Protein AF-0000000079857765 (afdb_homodimer)

InterPro domains:
  IPR003742 RNA methyltransferase RlmH [MF_00658] (1-149)
  IPR003742 RNA methyltransferase RlmH [PF02590] (1-148)
  IPR003742 RNA methyltransferase RlmH [PIRSF004505] (1-149)
  IPR003742 RNA methyltransferase RlmH [PTHR33603] (9-149)
  IPR003742 RNA methyltransferase RlmH [cd18081] (10-149)
  IPR029026 tRNA (guanine-N1-)-methyltransferase, N-terminal [G3DSA:3.40.1280.10] (1-149)
  IPR029028 Alpha/beta knot methyltransferases [SSF75217] (1-148)

Structure (mmCIF, N/CA/C/O backbone):
data_AF-0000000079857765-model_v1
#
loop_
_entity.id
_entity.type
_entity.pdbx_description
1 polymer 'Ribosomal RNA large subunit methyltransferase H'
#
loop_
_atom_site.group_PDB
_atom_site.id
_atom_site.type_symbol
_atom_site.label_atom_id
_atom_site.label_alt_id
_atom_site.label_comp_id
_atom_site.label_asym_id
_atom_site.label_entity_id
_atom_site.label_seq_id
_atom_site.pdbx_PDB_ins_code
_atom_site.Cartn_x
_atom_site.Cartn_y
_atom_site.Cartn_z
_atom_site.occupancy
_atom_site.B_iso_or_equiv
_atom_site.auth_seq_id
_atom_site.auth_comp_id
_atom_site.auth_asym_id
_atom_site.auth_atom_id
_atom_site.pdbx_PDB_model_num
ATOM 1 N N . MET A 1 1 ? 16.266 -15.203 -13.055 1 94.81 1 MET A N 1
ATOM 2 C CA . MET A 1 1 ? 15.156 -15.406 -12.125 1 94.81 1 MET A CA 1
ATOM 3 C C . MET A 1 1 ? 13.82 -15.148 -12.812 1 94.81 1 MET A C 1
ATOM 5 O O . MET A 1 1 ? 13.695 -14.227 -13.617 1 94.81 1 MET A O 1
ATOM 9 N N . GLU A 1 2 ? 12.844 -16.047 -12.555 1 97.75 2 GLU A N 1
ATOM 10 C CA . GLU A 1 2 ? 11.484 -15.891 -13.062 1 97.75 2 GLU A CA 1
ATOM 11 C C . GLU A 1 2 ? 10.5 -15.594 -11.938 1 97.75 2 GLU A C 1
ATOM 13 O O . GLU A 1 2 ? 10.484 -16.297 -10.922 1 97.75 2 GLU A O 1
ATOM 18 N N . ILE A 1 3 ? 9.688 -14.531 -12.156 1 98.12 3 ILE A N 1
ATOM 19 C CA . ILE A 1 3 ? 8.711 -14.156 -11.133 1 98.12 3 ILE A CA 1
ATOM 20 C C . ILE A 1 3 ? 7.316 -14.078 -11.758 1 98.12 3 ILE A C 1
ATOM 22 O O . ILE A 1 3 ? 7.109 -13.383 -12.758 1 98.12 3 ILE A O 1
ATOM 26 N N . LEU A 1 4 ? 6.422 -14.789 -11.18 1 97.94 4 LEU A N 1
ATOM 27 C CA . LEU A 1 4 ? 5.027 -14.773 -11.609 1 97.94 4 LEU A CA 1
ATOM 28 C C . LEU A 1 4 ? 4.137 -14.148 -10.539 1 97.94 4 LEU A C 1
ATOM 30 O O . LEU A 1 4 ? 4.23 -14.5 -9.367 1 97.94 4 LEU A O 1
ATOM 34 N N . VAL A 1 5 ? 3.334 -13.18 -10.961 1 98.06 5 VAL A N 1
ATOM 35 C CA . VAL A 1 5 ? 2.312 -12.625 -10.078 1 98.06 5 VAL A CA 1
ATOM 36 C C . VAL A 1 5 ? 0.926 -13.016 -10.586 1 98.06 5 VAL A C 1
ATOM 38 O O . VAL A 1 5 ? 0.515 -12.586 -11.664 1 98.06 5 VAL A O 1
ATOM 41 N N . ASN A 1 6 ? 0.258 -13.812 -9.758 1 97.19 6 ASN A N 1
ATOM 42 C CA . ASN A 1 6 ? -1.036 -14.359 -10.148 1 97.19 6 ASN A CA 1
ATOM 43 C C . ASN A 1 6 ? -2.17 -13.781 -9.305 1 97.19 6 ASN A C 1
ATOM 45 O O . ASN A 1 6 ? -2.125 -13.836 -8.078 1 97.19 6 ASN A O 1
ATOM 49 N N . CYS A 1 7 ? -3.129 -13.211 -9.977 1 95.62 7 CYS A N 1
ATOM 50 C CA . CYS A 1 7 ? -4.238 -12.609 -9.242 1 95.62 7 CYS A CA 1
ATOM 51 C C . CYS A 1 7 ? -5.57 -12.953 -9.898 1 95.62 7 CYS A C 1
ATOM 53 O O . CYS A 1 7 ? -5.613 -13.336 -11.062 1 95.62 7 CYS A O 1
ATOM 55 N N . ILE A 1 8 ? -6.574 -12.961 -9.078 1 93.12 8 ILE A N 1
ATOM 56 C CA . ILE A 1 8 ? -7.953 -13.086 -9.523 1 93.12 8 ILE A CA 1
ATOM 57 C C . ILE A 1 8 ? -8.711 -11.797 -9.219 1 93.12 8 ILE A C 1
ATOM 59 O O . ILE A 1 8 ? -9.086 -11.547 -8.078 1 93.12 8 ILE A O 1
ATOM 63 N N . SER A 1 9 ? -8.828 -10.922 -10.203 1 88.31 9 SER A N 1
ATOM 64 C CA . SER A 1 9 ? -9.5 -9.641 -10.016 1 88.31 9 SER A CA 1
ATOM 65 C C . SER A 1 9 ? -10.242 -9.227 -11.281 1 88.31 9 SER A C 1
ATOM 67 O O . SER A 1 9 ? -9.758 -9.445 -12.398 1 88.31 9 SER A O 1
ATOM 69 N N . LYS A 1 10 ? -11.383 -8.68 -11.07 1 83.25 10 LYS A N 1
ATOM 70 C CA . LYS A 1 10 ? -12.164 -8.141 -12.18 1 83.25 10 LYS A CA 1
ATOM 71 C C . LYS A 1 10 ? -11.586 -6.812 -12.664 1 83.25 10 LYS A C 1
ATOM 73 O O . LYS A 1 10 ? -11.688 -6.48 -13.844 1 83.25 10 LYS A O 1
ATOM 78 N N . SER A 1 11 ? -10.922 -6.125 -11.789 1 80.62 11 SER A N 1
ATOM 79 C CA . SER A 1 11 ? -10.445 -4.781 -12.094 1 80.62 11 SER A CA 1
ATOM 80 C C . SER A 1 11 ? -8.969 -4.789 -12.477 1 80.62 11 SER A C 1
ATOM 82 O O . SER A 1 11 ? -8.227 -5.688 -12.07 1 80.62 11 SER A O 1
ATOM 84 N N . ASN A 1 12 ? -8.633 -3.918 -13.367 1 85.44 12 ASN A N 1
ATOM 85 C CA . ASN A 1 12 ? -7.246 -3.715 -13.766 1 85.44 12 ASN A CA 1
ATOM 86 C C . ASN A 1 12 ? -6.707 -2.383 -13.25 1 85.44 12 ASN A C 1
ATOM 88 O O . ASN A 1 12 ? -6.023 -1.663 -13.977 1 85.44 12 ASN A O 1
ATOM 92 N N . ASP A 1 13 ? -6.996 -2.17 -12.055 1 89.44 13 ASP A N 1
ATOM 93 C CA . ASP A 1 13 ? -6.555 -0.916 -11.453 1 89.44 13 ASP A CA 1
ATOM 94 C C . ASP A 1 13 ? -5.031 -0.806 -11.469 1 89.44 13 ASP A C 1
ATOM 96 O O . ASP A 1 13 ? -4.332 -1.793 -11.234 1 89.44 13 ASP A O 1
ATOM 100 N N . PHE A 1 14 ? -4.465 0.363 -11.789 1 95.12 14 PHE A N 1
ATOM 101 C CA . PHE A 1 14 ? -3.062 0.75 -11.711 1 95.12 14 PHE A CA 1
ATOM 102 C C . PHE A 1 14 ? -2.238 -0.007 -12.75 1 95.12 14 PHE A C 1
ATOM 104 O O . PHE A 1 14 ? -1.05 -0.261 -12.539 1 95.12 14 PHE A O 1
ATOM 111 N N . GLU A 1 15 ? -2.906 -0.449 -13.844 1 94.81 15 GLU A N 1
ATOM 112 C CA . GLU A 1 15 ? -2.262 -1.277 -14.859 1 94.81 15 GLU A CA 1
ATOM 113 C C . GLU A 1 15 ? -1.022 -0.591 -15.43 1 94.81 15 GLU A C 1
ATOM 115 O O . GLU A 1 15 ? 0.018 -1.227 -15.609 1 94.81 15 GLU A O 1
ATOM 120 N N . ASP A 1 16 ? -1.152 0.715 -15.648 1 95.12 16 ASP A N 1
ATOM 121 C CA . ASP A 1 16 ? -0.027 1.439 -16.234 1 95.12 16 ASP A CA 1
ATOM 122 C C . ASP A 1 16 ? 1.159 1.476 -15.273 1 95.12 16 ASP A C 1
ATOM 124 O O . ASP A 1 16 ? 2.309 1.319 -15.688 1 95.12 16 ASP A O 1
ATOM 128 N N . ASN A 1 17 ? 0.911 1.709 -14.016 1 95.81 17 ASN A N 1
ATOM 129 C CA . ASN A 1 17 ? 1.967 1.727 -13.008 1 95.81 17 ASN A CA 1
ATOM 130 C C . ASN A 1 17 ? 2.613 0.354 -12.852 1 95.81 17 ASN A C 1
ATOM 132 O O . ASN A 1 17 ? 3.834 0.249 -12.727 1 95.81 17 ASN A O 1
ATOM 136 N N . ILE A 1 18 ? 1.79 -0.648 -12.883 1 96.75 18 ILE A N 1
ATOM 137 C CA . ILE A 1 18 ? 2.27 -2.02 -12.742 1 96.75 18 ILE A CA 1
ATOM 138 C C . ILE A 1 18 ? 3.17 -2.373 -13.93 1 96.75 18 ILE A C 1
ATOM 140 O O . ILE A 1 18 ? 4.258 -2.93 -13.742 1 96.75 18 ILE A O 1
ATOM 144 N N . LYS A 1 19 ? 2.732 -2.031 -15.117 1 96.94 19 LYS A N 1
ATOM 145 C CA . LYS A 1 19 ? 3.545 -2.264 -16.312 1 96.94 19 LYS A CA 1
ATOM 146 C C . LYS A 1 19 ? 4.891 -1.551 -16.203 1 96.94 19 LYS A C 1
ATOM 148 O O . LYS A 1 19 ? 5.914 -2.074 -16.656 1 96.94 19 LYS A O 1
ATOM 153 N N . ARG A 1 20 ? 4.887 -0.382 -15.641 1 96.5 20 ARG A N 1
ATOM 154 C CA . ARG A 1 20 ? 6.121 0.369 -15.445 1 96.5 20 ARG A CA 1
ATOM 155 C C . ARG A 1 20 ? 7.074 -0.377 -14.523 1 96.5 20 ARG A C 1
ATOM 157 O O . ARG A 1 20 ? 8.266 -0.49 -14.812 1 96.5 20 ARG A O 1
ATOM 164 N N . TYR A 1 21 ? 6.543 -0.875 -13.406 1 97.19 21 TYR A N 1
ATOM 165 C CA . TYR A 1 21 ? 7.379 -1.636 -12.484 1 97.19 21 TYR A CA 1
ATOM 166 C C . TYR A 1 21 ? 7.926 -2.893 -13.156 1 97.19 21 TYR A C 1
ATOM 168 O O . TYR A 1 21 ? 9.078 -3.273 -12.93 1 97.19 21 TYR A O 1
ATOM 176 N N . ILE A 1 22 ? 7.082 -3.564 -13.969 1 97.88 22 ILE A N 1
ATOM 177 C CA . ILE A 1 22 ? 7.512 -4.758 -14.688 1 97.88 22 ILE A CA 1
ATOM 178 C C . ILE A 1 22 ? 8.656 -4.402 -15.633 1 97.88 22 ILE A C 1
ATOM 180 O O . ILE A 1 22 ? 9.68 -5.094 -15.664 1 97.88 22 ILE A O 1
ATOM 184 N N . LYS A 1 23 ? 8.445 -3.348 -16.328 1 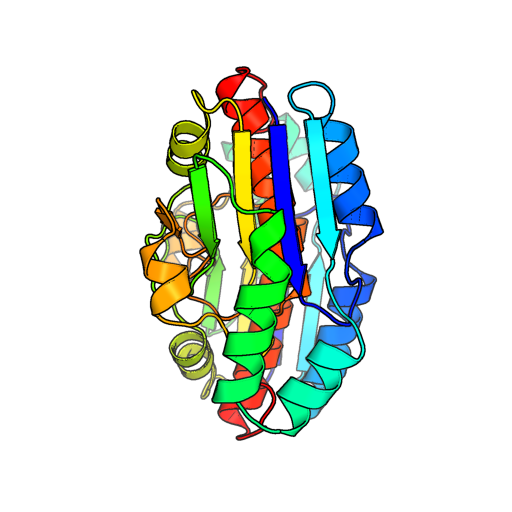97.69 23 LYS A N 1
ATOM 185 C CA . LYS A 1 23 ? 9.461 -2.906 -17.281 1 97.69 23 LYS A CA 1
ATOM 186 C C . LYS A 1 23 ? 10.781 -2.596 -16.578 1 97.69 23 LYS A C 1
ATOM 188 O O . LYS A 1 23 ? 11.844 -3.043 -17 1 97.69 23 LYS A O 1
ATOM 193 N N . MET A 1 24 ? 10.773 -1.862 -15.477 1 96.25 24 MET A N 1
ATOM 194 C CA . MET A 1 24 ? 11.961 -1.497 -14.711 1 96.25 24 MET A CA 1
ATOM 195 C C . MET A 1 24 ? 12.641 -2.736 -14.141 1 96.25 24 MET A C 1
ATOM 197 O O . MET A 1 24 ? 13.867 -2.758 -13.977 1 96.25 24 MET A O 1
ATOM 201 N N . SER A 1 25 ? 11.82 -3.705 -13.875 1 97.31 25 SER A N 1
ATOM 202 C CA . SER A 1 25 ? 12.328 -4.922 -13.242 1 97.31 25 SER A CA 1
ATOM 203 C C . SER A 1 25 ? 12.93 -5.867 -14.273 1 97.31 25 SER A C 1
ATOM 205 O O . SER A 1 25 ? 13.664 -6.793 -13.922 1 97.31 25 SER A O 1
ATOM 207 N N . SER A 1 26 ? 12.641 -5.664 -15.508 1 96 26 SER A N 1
ATOM 208 C CA . SER A 1 26 ? 12.969 -6.605 -16.578 1 96 26 SER A CA 1
ATOM 209 C C . SER A 1 26 ? 14.477 -6.766 -16.719 1 96 26 SER A C 1
ATOM 211 O O . SER A 1 26 ? 14.953 -7.781 -17.234 1 96 26 SER A O 1
ATOM 213 N N . LYS A 1 27 ? 15.281 -5.852 -16.266 1 95.06 27 LYS A N 1
ATOM 214 C CA . LYS A 1 27 ? 16.734 -5.949 -16.344 1 95.06 27 LYS A CA 1
ATOM 215 C C . LYS A 1 27 ? 17.281 -6.965 -15.344 1 95.06 27 LYS A C 1
ATOM 217 O O . LYS A 1 27 ? 18.391 -7.457 -15.492 1 95.06 27 LYS A O 1
ATOM 222 N N . TYR A 1 28 ? 16.469 -7.324 -14.359 1 95.5 28 TYR A N 1
ATOM 223 C CA . TYR A 1 28 ? 16.938 -8.18 -13.281 1 95.5 28 TYR A CA 1
ATOM 224 C C . TYR A 1 28 ? 16.281 -9.555 -13.344 1 95.5 28 TYR A C 1
ATOM 226 O O . TYR A 1 28 ? 16.844 -10.547 -12.883 1 95.5 28 TYR A O 1
ATOM 234 N N . ALA A 1 29 ? 15.023 -9.586 -13.82 1 97.06 29 ALA A N 1
ATOM 235 C CA . ALA A 1 29 ? 14.227 -10.812 -13.773 1 97.06 29 ALA A CA 1
ATOM 236 C C . ALA A 1 29 ? 13.164 -10.82 -14.859 1 97.06 29 ALA A C 1
ATOM 238 O O . ALA A 1 29 ? 12.781 -9.766 -15.375 1 97.06 29 ALA A O 1
ATOM 239 N N . LYS A 1 30 ? 12.773 -12.008 -15.242 1 97.5 30 LYS A N 1
ATOM 240 C CA . LYS A 1 30 ? 11.602 -12.172 -16.094 1 97.5 30 LYS A CA 1
ATOM 241 C C . LYS A 1 30 ? 10.32 -12.148 -15.266 1 97.5 30 LYS A C 1
ATOM 243 O O . LYS A 1 30 ? 10.039 -13.094 -14.523 1 97.5 30 LYS A O 1
ATOM 248 N N . ILE A 1 31 ? 9.531 -11.094 -15.414 1 97.5 31 ILE A N 1
ATOM 249 C CA . ILE A 1 31 ? 8.336 -10.922 -14.594 1 97.5 31 ILE A CA 1
ATOM 250 C C . ILE A 1 31 ? 7.09 -11.031 -15.461 1 97.5 31 ILE A C 1
ATOM 252 O O . ILE A 1 31 ? 7.02 -10.445 -16.547 1 97.5 31 ILE A O 1
ATOM 256 N N . SER A 1 32 ? 6.156 -11.805 -15.008 1 95.31 32 SER A N 1
ATOM 257 C CA . SER A 1 32 ? 4.871 -11.922 -15.695 1 95.31 32 SER A CA 1
ATOM 258 C C . SER A 1 32 ? 3.713 -11.734 -14.719 1 95.31 32 SER A C 1
ATOM 260 O O . SER A 1 32 ? 3.814 -12.102 -13.547 1 95.31 32 SER A O 1
ATOM 262 N N . GLN A 1 33 ? 2.752 -11.094 -15.234 1 95.88 33 GLN A N 1
ATOM 263 C CA . GLN A 1 33 ? 1.508 -10.945 -14.484 1 95.88 33 GLN A CA 1
ATOM 264 C C . GLN A 1 33 ? 0.387 -11.773 -15.109 1 95.88 33 GLN A C 1
ATOM 266 O O . GLN A 1 33 ? 0.2 -11.75 -16.328 1 95.88 33 GLN A O 1
ATOM 271 N N . ASN A 1 34 ? -0.308 -12.578 -14.289 1 94.81 34 ASN A N 1
ATOM 272 C CA . ASN A 1 34 ? -1.436 -13.375 -14.758 1 94.81 34 ASN A CA 1
ATOM 273 C C . ASN A 1 34 ? -2.725 -13.008 -14.023 1 94.81 34 ASN A C 1
ATOM 275 O O . ASN A 1 34 ? -2.904 -13.359 -12.859 1 94.81 34 ASN A O 1
ATOM 279 N N . ASN A 1 35 ? -3.52 -12.227 -14.586 1 93.12 35 ASN A N 1
ATOM 280 C CA . ASN A 1 35 ? -4.852 -11.945 -14.062 1 93.12 35 ASN A CA 1
ATOM 281 C C . ASN A 1 35 ? -5.879 -12.953 -14.555 1 93.12 35 ASN A C 1
ATOM 283 O O . ASN A 1 35 ? -6.258 -12.938 -15.727 1 93.12 35 ASN A O 1
ATOM 287 N N . ILE A 1 36 ? -6.297 -13.766 -13.586 1 91.81 36 ILE A N 1
ATOM 288 C CA . ILE A 1 36 ? -7.152 -14.883 -13.953 1 91.81 36 ILE A CA 1
ATOM 289 C C . ILE A 1 36 ? -8.586 -14.602 -13.516 1 91.81 36 ILE A C 1
ATOM 291 O O . ILE A 1 36 ? -8.867 -14.492 -12.32 1 91.81 36 ILE A O 1
ATOM 295 N N . PHE A 1 37 ? -9.391 -14.039 -14.328 1 91.06 37 PHE A N 1
ATOM 296 C CA . PHE A 1 37 ? -10.812 -13.875 -14.062 1 91.06 37 PHE A CA 1
ATOM 297 C C . PHE A 1 37 ? -11.648 -14.32 -15.258 1 91.06 37 PHE A C 1
ATOM 299 O O . PHE A 1 37 ? -11.43 -13.859 -16.375 1 91.06 37 PHE A O 1
ATOM 306 N N . ASN A 1 38 ? -12.453 -15.312 -15.047 1 90.44 38 ASN A N 1
ATOM 307 C CA . ASN A 1 38 ? -13.312 -15.82 -16.109 1 90.44 38 ASN A CA 1
ATOM 308 C C . ASN A 1 38 ? -14.727 -16.094 -15.617 1 90.44 38 ASN A C 1
ATOM 310 O O . ASN A 1 38 ? -15.047 -15.82 -14.453 1 90.44 38 ASN A O 1
ATOM 314 N N . ASP A 1 39 ? -15.562 -16.562 -16.469 1 92.44 39 ASP A N 1
ATOM 315 C CA . ASP A 1 39 ? -16.969 -16.781 -16.156 1 92.44 39 ASP A CA 1
ATOM 316 C C . ASP A 1 39 ? -17.141 -17.828 -15.055 1 92.44 39 ASP A C 1
ATOM 318 O O . ASP A 1 39 ? -18.047 -17.734 -14.234 1 92.44 39 ASP A O 1
ATOM 322 N N . LYS A 1 40 ? -16.312 -18.781 -15.125 1 93.38 40 LYS A N 1
ATOM 323 C CA . LYS A 1 40 ? -16.375 -19.828 -14.109 1 93.38 40 LYS A CA 1
ATOM 324 C C . LYS A 1 40 ? -16.156 -19.25 -12.711 1 93.38 40 LYS A C 1
ATOM 326 O O . LYS A 1 40 ? -16.891 -19.594 -11.773 1 93.38 40 LYS A O 1
ATOM 331 N N . ILE A 1 41 ? -15.195 -18.344 -12.586 1 93.81 41 ILE A N 1
ATOM 332 C CA . ILE A 1 41 ? -14.883 -17.703 -11.312 1 93.81 41 ILE A CA 1
ATOM 333 C C . ILE A 1 41 ? -16.031 -16.797 -10.891 1 93.81 41 ILE A C 1
ATOM 335 O O . ILE A 1 41 ? -16.453 -16.812 -9.734 1 93.81 41 ILE A O 1
ATOM 339 N N . SER A 1 42 ? -16.5 -15.992 -11.828 1 93.56 42 SER A N 1
ATOM 340 C CA . SER A 1 42 ? -17.609 -15.086 -11.547 1 93.56 42 SER A CA 1
ATOM 341 C C . SER A 1 42 ? -18.828 -15.852 -11.039 1 93.56 42 SER A C 1
ATOM 343 O O . SER A 1 42 ? -19.438 -15.453 -10.047 1 93.56 42 SER A O 1
ATOM 345 N N . LYS A 1 43 ? -19.219 -16.969 -11.672 1 95.12 43 LYS A N 1
ATOM 346 C CA . LYS A 1 43 ? -20.344 -17.797 -11.266 1 95.12 43 LYS A CA 1
ATOM 347 C C . LYS A 1 43 ? -20.109 -18.406 -9.891 1 95.12 43 LYS A C 1
ATOM 349 O O . LYS A 1 43 ? -21.016 -18.438 -9.055 1 95.12 43 LYS A O 1
ATOM 354 N N . ALA A 1 44 ? -18.906 -18.922 -9.672 1 94.62 44 ALA A N 1
ATOM 355 C CA . ALA A 1 44 ? -18.578 -19.531 -8.383 1 94.62 44 ALA A CA 1
ATOM 356 C C . ALA A 1 44 ? -18.719 -18.516 -7.254 1 94.62 44 ALA A C 1
ATOM 358 O O . ALA A 1 44 ? -19.203 -18.859 -6.164 1 94.62 44 ALA A O 1
ATOM 359 N N . GLN A 1 45 ? -18.312 -17.25 -7.508 1 92.12 45 GLN A N 1
ATOM 360 C CA . GLN A 1 45 ? -18.422 -16.188 -6.504 1 92.12 45 GLN A CA 1
ATOM 361 C C . GLN A 1 45 ? -19.891 -15.922 -6.152 1 92.12 45 GLN A C 1
ATOM 363 O O . GLN A 1 45 ? -20.219 -15.672 -4.992 1 92.12 45 GLN A O 1
ATOM 368 N N . SER A 1 46 ? -20.672 -15.93 -7.156 1 93.81 46 SER A N 1
ATOM 369 C CA . SER A 1 46 ? -22.094 -15.727 -6.934 1 93.81 46 SER A CA 1
ATOM 370 C C . SER A 1 46 ? -22.703 -16.891 -6.156 1 93.81 46 SER A C 1
ATOM 372 O O . SER A 1 46 ? -23.656 -16.703 -5.398 1 93.81 46 SER A O 1
ATOM 374 N N . ASP A 1 47 ? -22.109 -18.062 -6.297 1 94.19 47 ASP A N 1
ATOM 375 C CA . ASP A 1 47 ? -22.625 -19.266 -5.664 1 94.19 47 ASP A CA 1
ATOM 376 C C . ASP A 1 47 ? -22.219 -19.344 -4.199 1 94.19 47 ASP A C 1
ATOM 378 O O . ASP A 1 47 ? -22.844 -20.047 -3.404 1 94.19 47 ASP A O 1
ATOM 382 N N . GLY A 1 48 ? -21.094 -18.812 -3.912 1 92.81 48 GLY A N 1
ATOM 383 C CA . GLY A 1 48 ? -20.719 -18.797 -2.506 1 92.81 48 GLY A CA 1
ATOM 384 C C . GLY A 1 48 ? -19.219 -18.906 -2.279 1 92.81 48 GLY A C 1
ATOM 385 O O . GLY A 1 48 ? -18.469 -19.203 -3.211 1 92.81 48 GLY A O 1
ATOM 386 N N . VAL A 1 49 ? -18.844 -18.781 -1.008 1 92.56 49 VAL A N 1
ATOM 387 C CA . VAL A 1 49 ? -17.453 -18.672 -0.585 1 92.56 49 VAL A CA 1
ATOM 388 C C . VAL A 1 49 ? -16.719 -20 -0.875 1 92.56 49 VAL A C 1
ATOM 390 O O . VAL A 1 49 ? -15.633 -20 -1.447 1 92.56 49 VAL A O 1
ATOM 393 N N . LYS A 1 50 ? -17.344 -21.094 -0.553 1 94 50 LYS A N 1
ATOM 394 C CA . LYS A 1 50 ? -16.703 -22.391 -0.715 1 94 50 LYS A CA 1
ATOM 395 C C . LYS A 1 50 ? -16.422 -22.688 -2.186 1 94 50 LYS A C 1
ATOM 397 O O . LYS A 1 50 ? -15.297 -23.062 -2.541 1 94 50 LYS A O 1
ATOM 402 N N . LYS A 1 51 ? -17.406 -22.5 -3 1 94.75 51 LYS A N 1
ATOM 403 C CA . LYS A 1 51 ? -17.25 -22.75 -4.434 1 94.75 51 LYS A CA 1
ATOM 404 C C . LYS A 1 51 ? -16.234 -21.781 -5.047 1 94.75 51 LYS A C 1
ATOM 406 O O . LYS A 1 51 ? -15.445 -22.172 -5.914 1 94.75 51 LYS A O 1
ATOM 411 N N . ALA A 1 52 ? -16.234 -20.562 -4.598 1 94.69 52 ALA A N 1
ATOM 412 C CA . ALA A 1 52 ? -15.297 -19.547 -5.082 1 94.69 52 ALA A CA 1
ATOM 413 C C . ALA A 1 52 ? -13.859 -19.953 -4.777 1 94.69 52 ALA A C 1
ATOM 415 O O . ALA A 1 52 ? -12.992 -19.906 -5.652 1 94.69 52 ALA A O 1
ATOM 416 N N . ARG A 1 53 ? -13.633 -20.438 -3.572 1 94.44 53 ARG A N 1
ATOM 417 C CA . ARG A 1 53 ? -12.281 -20.812 -3.164 1 94.44 53 ARG A CA 1
ATOM 418 C C . ARG A 1 53 ? -11.781 -22.016 -3.953 1 94.44 53 ARG A C 1
ATOM 420 O O . ARG A 1 53 ? -10.602 -22.078 -4.324 1 94.44 53 ARG A O 1
ATOM 427 N N . ILE A 1 54 ? -12.688 -22.922 -4.23 1 93.31 54 ILE A N 1
ATOM 428 C CA . ILE A 1 54 ? -12.336 -24.078 -5.051 1 93.31 54 ILE A CA 1
ATOM 429 C C . ILE A 1 54 ? -11.953 -23.609 -6.453 1 93.31 54 ILE A C 1
ATOM 431 O O . ILE A 1 54 ? -10.945 -24.062 -7.012 1 93.31 54 ILE A O 1
ATOM 435 N N . ALA A 1 55 ? -12.766 -22.734 -6.969 1 94.69 55 ALA A N 1
ATOM 436 C CA . ALA A 1 55 ? -12.508 -22.203 -8.305 1 94.69 55 ALA A CA 1
ATOM 437 C C . ALA A 1 55 ? -11.164 -21.469 -8.344 1 94.69 55 ALA A C 1
ATOM 439 O O . ALA A 1 55 ? -10.438 -21.562 -9.336 1 94.69 55 ALA A O 1
ATOM 440 N N . TYR A 1 56 ? -10.828 -20.672 -7.293 1 94.38 56 TYR A N 1
ATOM 441 C CA . TYR A 1 56 ? -9.555 -19.969 -7.215 1 94.38 56 TYR A CA 1
ATOM 442 C C . TYR A 1 56 ? -8.391 -20.953 -7.254 1 94.38 56 TYR A C 1
ATOM 444 O O . TYR A 1 56 ? -7.445 -20.781 -8.031 1 94.38 56 TYR A O 1
ATOM 452 N N . ASP A 1 57 ? -8.523 -22 -6.426 1 93.12 57 ASP A N 1
ATOM 453 C CA . ASP A 1 57 ? -7.465 -23 -6.332 1 93.12 57 ASP A CA 1
ATOM 454 C C . ASP A 1 57 ? -7.203 -23.641 -7.691 1 93.12 57 ASP A C 1
ATOM 456 O O . ASP A 1 57 ? -6.051 -23.812 -8.094 1 93.12 57 ASP A O 1
ATOM 460 N N . GLU A 1 58 ? -8.266 -23.953 -8.305 1 93.81 58 GLU A N 1
ATOM 461 C CA . GLU A 1 58 ? -8.156 -24.578 -9.617 1 93.81 58 GLU A CA 1
ATOM 462 C C . GLU A 1 58 ? -7.5 -23.641 -10.625 1 93.81 58 GLU A C 1
ATOM 464 O O . GLU A 1 58 ? -6.652 -24.062 -11.414 1 93.81 58 GLU A O 1
ATOM 469 N N . ALA A 1 59 ? -7.883 -22.422 -10.625 1 94.69 59 ALA A N 1
ATOM 470 C CA . ALA A 1 59 ? -7.379 -21.438 -11.562 1 94.69 59 ALA A CA 1
ATOM 471 C C . ALA A 1 59 ? -5.891 -21.172 -11.344 1 94.69 59 ALA A C 1
ATOM 473 O O . ALA A 1 59 ? -5.16 -20.875 -12.289 1 94.69 59 ALA A O 1
ATOM 474 N N . TYR A 1 60 ? -5.434 -21.312 -10.109 1 95.75 60 TYR A N 1
ATOM 475 C CA . TYR A 1 60 ? -4.062 -20.969 -9.742 1 95.75 60 TYR A CA 1
ATOM 476 C C . TYR A 1 60 ? -3.131 -22.156 -9.961 1 95.75 60 TYR A C 1
ATOM 478 O O . TYR A 1 60 ? -1.91 -21.984 -10.031 1 95.75 60 TYR A O 1
ATOM 486 N N . GLN A 1 61 ? -3.662 -23.359 -10.18 1 93.81 61 GLN A N 1
ATOM 487 C CA . GLN A 1 61 ? -2.889 -24.594 -10.211 1 93.81 61 GLN A CA 1
ATOM 488 C C . GLN A 1 61 ? -1.816 -24.547 -11.297 1 93.81 61 GLN A C 1
ATOM 490 O O . GLN A 1 61 ? -0.672 -24.938 -11.062 1 93.81 61 GLN A O 1
ATOM 495 N N . PRO A 1 62 ? -2.119 -24 -12.461 1 94.56 62 PRO A N 1
ATOM 496 C CA . PRO A 1 62 ? -1.118 -24 -13.531 1 94.56 62 PRO A CA 1
ATOM 497 C C . PRO A 1 62 ? 0.086 -23.125 -13.211 1 94.56 62 PRO A C 1
ATOM 499 O O . PRO A 1 62 ? 1.116 -23.203 -13.883 1 94.56 62 PRO A O 1
ATOM 502 N N . TYR A 1 63 ? -0.02 -22.281 -12.195 1 95.56 63 TYR A N 1
ATOM 503 C CA . TYR A 1 63 ? 1.012 -21.281 -11.945 1 95.56 63 TYR A CA 1
ATOM 504 C C . TYR A 1 63 ? 1.812 -21.609 -10.695 1 95.56 63 TYR A C 1
ATOM 506 O O . TYR A 1 63 ? 2.686 -20.844 -10.281 1 95.56 63 TYR A O 1
ATOM 514 N N . VAL A 1 64 ? 1.418 -22.656 -10.07 1 94.19 64 VAL A N 1
ATOM 515 C CA . VAL A 1 64 ? 2.166 -23.109 -8.898 1 94.19 64 VAL A CA 1
ATOM 516 C C . VAL A 1 64 ? 3.582 -23.5 -9.312 1 94.19 64 VAL A C 1
ATOM 518 O O . VAL A 1 64 ? 3.779 -24.141 -10.344 1 94.19 64 VAL A O 1
ATOM 521 N N . SER A 1 65 ? 4.586 -23.062 -8.539 1 92.44 65 SER A N 1
ATOM 522 C CA . SER A 1 65 ? 5.992 -23.344 -8.805 1 92.44 65 SER A CA 1
ATOM 523 C C . SER A 1 65 ? 6.672 -23.969 -7.594 1 92.44 65 SER A C 1
ATOM 525 O O . SER A 1 65 ? 6.004 -24.562 -6.738 1 92.44 65 SER A O 1
ATOM 527 N N . ASN A 1 66 ? 8.094 -23.938 -7.633 1 90.5 66 ASN A N 1
ATOM 528 C CA . ASN A 1 66 ? 8.836 -24.516 -6.516 1 90.5 66 ASN A CA 1
ATOM 529 C C . ASN A 1 66 ? 8.82 -23.594 -5.301 1 90.5 66 ASN A C 1
ATOM 531 O O . ASN A 1 66 ? 9.078 -24.031 -4.18 1 90.5 66 ASN A O 1
ATOM 535 N N . PHE A 1 67 ? 8.594 -22.359 -5.488 1 97.25 67 PHE A N 1
ATOM 536 C CA . PHE A 1 67 ? 8.508 -21.391 -4.398 1 97.25 67 PHE A CA 1
ATOM 537 C C . PHE A 1 67 ? 7.277 -20.5 -4.551 1 97.25 67 PHE A C 1
ATOM 539 O O . PHE A 1 67 ? 7.281 -19.562 -5.348 1 97.25 67 PHE A O 1
ATOM 546 N N . ASN A 1 68 ? 6.273 -20.781 -3.75 1 97.94 68 ASN A N 1
ATOM 547 C CA . ASN A 1 68 ? 4.992 -20.094 -3.791 1 97.94 68 ASN A CA 1
ATOM 548 C C . ASN A 1 68 ? 4.812 -19.172 -2.582 1 97.94 68 ASN A C 1
ATOM 550 O O . ASN A 1 68 ? 4.992 -19.609 -1.441 1 97.94 68 ASN A O 1
ATOM 554 N N . VAL A 1 69 ? 4.5 -17.953 -2.912 1 98.44 69 VAL A N 1
ATOM 555 C CA . VAL A 1 69 ? 4.242 -16.969 -1.875 1 98.44 69 VAL A CA 1
ATOM 556 C C . VAL A 1 69 ? 2.787 -16.5 -1.949 1 98.44 69 VAL A C 1
ATOM 558 O O . VAL A 1 69 ? 2.361 -15.93 -2.955 1 98.44 69 VAL A O 1
ATOM 561 N N . VAL A 1 70 ? 2.072 -16.734 -0.899 1 97.81 70 VAL A N 1
ATOM 562 C CA . VAL A 1 70 ? 0.668 -16.344 -0.832 1 97.81 70 VAL A CA 1
ATOM 563 C C . VAL A 1 70 ? 0.52 -15.086 0.024 1 97.81 70 VAL A C 1
ATOM 565 O O . VAL A 1 70 ? 1.078 -15.008 1.121 1 97.81 70 VAL A O 1
ATOM 568 N N . LEU A 1 71 ? -0.164 -14.133 -0.554 1 97.12 71 LEU A N 1
ATOM 569 C CA . LEU A 1 71 ? -0.483 -12.945 0.226 1 97.12 71 LEU A CA 1
ATOM 570 C C . LEU A 1 71 ? -1.708 -13.18 1.103 1 97.12 71 LEU A C 1
ATOM 572 O O . LEU A 1 71 ? -2.766 -13.57 0.605 1 97.12 71 LEU A O 1
ATOM 576 N N . ASP A 1 72 ? -1.521 -12.945 2.338 1 93.31 72 ASP A N 1
ATOM 577 C CA . ASP A 1 72 ? -2.566 -13.172 3.334 1 93.31 72 ASP A CA 1
ATOM 578 C C . ASP A 1 72 ? -2.447 -12.172 4.484 1 93.31 72 ASP A C 1
ATOM 580 O O . ASP A 1 72 ? -1.346 -11.898 4.965 1 93.31 72 ASP A O 1
ATOM 584 N N . GLU A 1 73 ? -3.557 -11.625 4.934 1 88.5 73 GLU A N 1
ATOM 585 C CA . GLU A 1 73 ? -3.557 -10.633 6.004 1 88.5 73 GLU A CA 1
ATOM 586 C C . GLU A 1 73 ? -2.971 -11.203 7.289 1 88.5 73 GLU A C 1
ATOM 588 O O . GLU A 1 73 ? -2.432 -10.469 8.117 1 88.5 73 GLU A O 1
ATOM 593 N N . ASN A 1 74 ? -3 -12.492 7.426 1 89.44 74 ASN A N 1
ATOM 594 C CA . ASN A 1 74 ? -2.5 -13.141 8.633 1 89.44 74 ASN A CA 1
ATOM 595 C C . ASN A 1 74 ? -1.099 -13.703 8.43 1 89.44 74 ASN A C 1
ATOM 597 O O . ASN A 1 74 ? -0.569 -14.398 9.297 1 89.44 74 ASN A O 1
ATOM 601 N N . GLY A 1 75 ? -0.556 -13.453 7.316 1 95.25 75 GLY A N 1
ATOM 602 C CA . GLY A 1 75 ? 0.78 -13.953 7.031 1 95.25 75 GLY A CA 1
ATOM 603 C C . GLY A 1 75 ? 1.871 -13.18 7.75 1 95.25 75 GLY A C 1
ATOM 604 O O . GLY A 1 75 ? 1.585 -12.25 8.508 1 95.25 75 GLY A O 1
ATOM 605 N N . LYS A 1 76 ? 3.07 -13.625 7.598 1 97.19 76 LYS A N 1
ATOM 606 C CA . LYS A 1 76 ? 4.234 -12.969 8.188 1 97.19 76 LYS A CA 1
ATOM 607 C C . LYS A 1 76 ? 4.465 -11.594 7.562 1 97.19 76 LYS A C 1
ATOM 609 O O . LYS A 1 76 ? 4.402 -11.438 6.344 1 97.19 76 LYS A O 1
ATOM 614 N N . MET A 1 77 ? 4.656 -10.633 8.328 1 97 77 MET A N 1
ATOM 615 C CA . MET A 1 77 ? 4.984 -9.297 7.844 1 97 77 MET A CA 1
ATOM 616 C C . MET A 1 77 ? 6.492 -9.133 7.691 1 97 77 MET A C 1
ATOM 618 O O . MET A 1 77 ? 7.238 -9.281 8.664 1 97 77 MET A O 1
ATOM 622 N N . LEU A 1 78 ? 6.922 -8.828 6.496 1 97.5 78 LEU A N 1
ATOM 623 C CA . LEU A 1 78 ? 8.336 -8.625 6.195 1 97.5 78 LEU A CA 1
ATOM 624 C C . LEU A 1 78 ? 8.633 -7.152 5.953 1 97.5 78 LEU A C 1
ATOM 626 O O . LEU A 1 78 ? 7.766 -6.406 5.488 1 97.5 78 LEU A O 1
ATOM 630 N N . ASP A 1 79 ? 9.781 -6.75 6.289 1 96.94 79 ASP A N 1
ATOM 631 C CA . ASP A 1 79 ? 10.234 -5.469 5.75 1 96.94 79 ASP A CA 1
ATOM 632 C C . ASP A 1 79 ? 10.867 -5.645 4.375 1 96.94 79 ASP A C 1
ATOM 634 O O . ASP A 1 79 ? 10.984 -6.77 3.877 1 96.94 79 ASP A O 1
ATOM 638 N N . SER A 1 80 ? 11.266 -4.598 3.771 1 97.12 80 SER A N 1
ATOM 639 C CA . SER A 1 80 ? 11.719 -4.664 2.389 1 97.12 80 SER A CA 1
ATOM 640 C C . SER A 1 80 ? 13.016 -5.457 2.271 1 97.12 80 SER A C 1
ATOM 642 O O . SER A 1 80 ? 13.25 -6.137 1.27 1 97.12 80 SER A O 1
ATOM 644 N N . LEU A 1 81 ? 13.891 -5.371 3.311 1 96.81 81 LEU A N 1
ATOM 645 C CA . LEU A 1 81 ? 15.125 -6.145 3.293 1 96.81 81 LEU A CA 1
ATOM 646 C C . LEU A 1 81 ? 14.836 -7.637 3.422 1 96.81 81 LEU A C 1
ATOM 648 O O . LEU A 1 81 ? 15.406 -8.445 2.691 1 96.81 81 LEU A O 1
ATOM 652 N N . GLU A 1 82 ? 13.984 -7.949 4.312 1 98 82 GLU A N 1
ATOM 653 C CA . GLU A 1 82 ? 13.578 -9.336 4.492 1 98 82 GLU A CA 1
ATOM 654 C C . GLU A 1 82 ? 12.883 -9.875 3.242 1 98 82 GLU A C 1
ATOM 656 O O . GLU A 1 82 ? 13.094 -11.031 2.859 1 98 82 GLU A O 1
ATOM 661 N N . PHE A 1 83 ? 12.062 -9.086 2.627 1 98.38 83 PHE A N 1
ATOM 662 C CA . PHE A 1 83 ? 11.406 -9.453 1.377 1 98.38 83 PHE A CA 1
ATOM 663 C C . PHE A 1 83 ? 12.438 -9.773 0.299 1 98.38 83 PHE A C 1
ATOM 665 O O . PHE A 1 83 ? 12.32 -10.789 -0.39 1 98.38 83 PHE A O 1
ATOM 672 N N . ALA A 1 84 ? 13.398 -8.914 0.186 1 98 84 ALA A N 1
ATOM 673 C CA . ALA A 1 84 ? 14.461 -9.109 -0.8 1 98 84 ALA A CA 1
ATOM 674 C C . ALA A 1 84 ? 15.211 -10.414 -0.542 1 98 84 ALA A C 1
ATOM 676 O O . ALA A 1 84 ? 15.508 -11.164 -1.477 1 98 84 ALA A O 1
ATOM 677 N N . GLN A 1 85 ? 15.5 -10.617 0.718 1 98 85 GLN A N 1
ATOM 678 C CA . GLN A 1 85 ? 16.203 -11.836 1.1 1 98 85 GLN A CA 1
ATOM 679 C C . GLN A 1 85 ? 15.383 -13.078 0.77 1 98 85 GLN A C 1
ATOM 681 O O . GLN A 1 85 ? 15.938 -14.109 0.379 1 98 85 GLN A O 1
ATOM 686 N N . MET A 1 86 ? 14.086 -12.977 0.898 1 97.81 86 MET A N 1
ATOM 687 C CA . MET A 1 86 ? 13.18 -14.094 0.673 1 97.81 86 MET A CA 1
ATOM 688 C C . MET A 1 86 ? 13.297 -14.602 -0.761 1 97.81 86 MET A C 1
ATOM 690 O O . MET A 1 86 ? 13.234 -15.812 -1.002 1 97.81 86 MET A O 1
ATOM 694 N N . ILE A 1 87 ? 13.586 -13.656 -1.71 1 97.38 87 ILE A N 1
ATOM 695 C CA . ILE A 1 87 ? 13.539 -14.102 -3.098 1 97.38 87 ILE A CA 1
ATOM 696 C C . ILE A 1 87 ? 14.953 -14.133 -3.676 1 97.38 87 ILE A C 1
ATOM 698 O O . ILE A 1 87 ? 15.141 -14.438 -4.855 1 97.38 87 ILE A O 1
ATOM 702 N N . LYS A 1 88 ? 16 -13.734 -3.027 1 95.94 88 LYS A N 1
ATOM 703 C CA . LYS A 1 88 ? 17.359 -13.516 -3.502 1 95.94 88 LYS A CA 1
ATOM 704 C C . LYS A 1 88 ? 17.891 -14.75 -4.227 1 95.94 88 LYS A C 1
ATOM 706 O O . LYS A 1 88 ? 18.5 -14.641 -5.297 1 95.94 88 LYS A O 1
ATOM 711 N N . ASN A 1 89 ? 17.719 -15.969 -3.756 1 91.88 89 ASN A N 1
ATOM 712 C CA . ASN A 1 89 ? 18.328 -17.156 -4.352 1 91.88 89 ASN A CA 1
ATOM 713 C C . ASN A 1 89 ? 17.297 -18.047 -5.023 1 91.88 89 ASN A C 1
ATOM 715 O O . ASN A 1 89 ? 17.562 -19.219 -5.305 1 91.88 89 ASN A O 1
ATOM 719 N N . CYS A 1 90 ? 16.219 -17.422 -5.332 1 94.44 90 CYS A N 1
ATOM 720 C CA . CYS A 1 90 ? 15.188 -18.203 -6.004 1 94.44 90 CYS A CA 1
ATOM 721 C C . CYS A 1 90 ? 15.352 -18.141 -7.52 1 94.44 90 CYS A C 1
ATOM 723 O O . CYS A 1 90 ? 15.766 -17.109 -8.062 1 94.44 90 CYS A O 1
ATOM 725 N N . THR A 1 91 ? 15.148 -19.266 -8.156 1 95.94 91 THR A N 1
ATOM 726 C CA . THR A 1 91 ? 15.164 -19.297 -9.617 1 95.94 91 THR A CA 1
ATOM 727 C C . THR A 1 91 ? 13.797 -18.906 -10.18 1 95.94 91 THR A C 1
ATOM 729 O O . THR A 1 91 ? 13.711 -18.234 -11.203 1 95.94 91 THR A O 1
ATOM 732 N N . LYS A 1 92 ? 12.758 -19.438 -9.523 1 97.31 92 LYS A N 1
ATOM 733 C CA . LYS A 1 92 ? 11.383 -19.141 -9.906 1 97.31 92 LYS A CA 1
ATOM 734 C C . LYS A 1 92 ? 10.508 -18.906 -8.672 1 97.31 92 LYS A C 1
ATOM 736 O O . LYS A 1 92 ? 10.531 -19.703 -7.727 1 97.31 92 LYS A O 1
ATOM 741 N N . VAL A 1 93 ? 9.773 -17.812 -8.664 1 97.88 93 VAL A N 1
ATOM 742 C CA . VAL A 1 93 ? 8.875 -17.484 -7.566 1 97.88 93 VAL A CA 1
ATOM 743 C C . VAL A 1 93 ? 7.484 -17.172 -8.117 1 97.88 93 VAL A C 1
ATOM 745 O O . VAL A 1 93 ? 7.348 -16.438 -9.094 1 97.88 93 VAL A O 1
ATOM 748 N N . SER A 1 94 ? 6.488 -17.719 -7.496 1 98.31 94 SER A N 1
ATOM 749 C CA . SER A 1 94 ? 5.105 -17.406 -7.848 1 98.31 94 SER A CA 1
ATOM 750 C C . SER A 1 94 ? 4.375 -16.75 -6.684 1 98.31 94 SER A C 1
ATOM 752 O O . SER A 1 94 ? 4.266 -17.328 -5.602 1 98.31 94 SER A O 1
ATOM 754 N N . PHE A 1 95 ? 3.898 -15.578 -6.945 1 98.44 95 PHE A N 1
ATOM 755 C CA . PHE A 1 95 ? 3.072 -14.867 -5.977 1 98.44 95 PHE A CA 1
ATOM 756 C C . PHE A 1 95 ? 1.593 -15.047 -6.285 1 98.44 95 PHE A C 1
ATOM 758 O O . PHE A 1 95 ? 1.192 -15.055 -7.453 1 98.44 95 PHE A O 1
ATOM 765 N N . PHE A 1 96 ? 0.803 -15.141 -5.23 1 97.81 96 PHE A N 1
ATOM 766 C CA . PHE A 1 96 ? -0.634 -15.312 -5.406 1 97.81 96 PHE A CA 1
ATOM 767 C C . PHE A 1 96 ? -1.409 -14.297 -4.578 1 97.81 96 PHE A C 1
ATOM 769 O O . PHE A 1 96 ? -1.21 -14.195 -3.365 1 97.81 96 PHE A O 1
ATOM 776 N N . ILE A 1 97 ? -2.256 -13.547 -5.199 1 95.62 97 ILE A N 1
ATOM 777 C CA . ILE A 1 97 ? -3.162 -12.594 -4.562 1 95.62 97 ILE A CA 1
ATOM 778 C C . ILE A 1 97 ? -4.582 -13.156 -4.566 1 95.62 97 ILE A C 1
ATOM 780 O O . ILE A 1 97 ? -5.117 -13.5 -5.625 1 95.62 97 ILE A O 1
ATOM 784 N N . GLY A 1 98 ? -5.199 -13.242 -3.486 1 89.75 98 GLY A N 1
ATOM 785 C CA . GLY A 1 98 ? -6.496 -13.883 -3.328 1 89.75 98 GLY A CA 1
ATOM 786 C C . GLY A 1 98 ? -7.629 -13.109 -3.98 1 89.75 98 GLY A C 1
ATOM 787 O O . GLY A 1 98 ? -7.562 -11.883 -4.094 1 89.75 98 GLY A O 1
ATOM 788 N N . GLY A 1 99 ? -8.617 -13.812 -4.371 1 85.88 99 GLY A N 1
ATOM 789 C CA . GLY A 1 99 ? -9.844 -13.188 -4.84 1 85.88 99 GLY A CA 1
ATOM 790 C C . GLY A 1 99 ? -10.695 -12.625 -3.715 1 85.88 99 GLY A C 1
ATOM 791 O O . GLY A 1 99 ? -10.211 -12.445 -2.596 1 85.88 99 GLY A O 1
ATOM 792 N N . ALA A 1 100 ? -11.93 -12.258 -3.953 1 85.25 100 ALA A N 1
ATOM 793 C CA . ALA A 1 100 ? -12.859 -11.602 -3.033 1 85.25 100 ALA A CA 1
ATOM 794 C C . ALA A 1 100 ? -13.047 -12.422 -1.764 1 85.25 100 ALA A C 1
ATOM 796 O O . ALA A 1 100 ? -13.266 -11.875 -0.684 1 85.25 100 ALA A O 1
ATOM 797 N N . TYR A 1 101 ? -12.781 -13.75 -1.873 1 89.19 101 TYR A N 1
ATOM 798 C CA . TYR A 1 101 ? -13.07 -14.609 -0.732 1 89.19 101 TYR A CA 1
ATOM 799 C C . TYR A 1 101 ? -11.789 -15.234 -0.189 1 89.19 101 TYR A C 1
ATOM 801 O O . TYR A 1 101 ? -11.836 -16.125 0.658 1 89.19 101 TYR A O 1
ATOM 809 N N . GLY A 1 102 ? -10.711 -14.82 -0.666 1 90.19 102 GLY A N 1
ATOM 810 C CA . GLY A 1 102 ? -9.438 -15.312 -0.172 1 90.19 102 GLY A CA 1
ATOM 811 C C . GLY A 1 102 ? -9.133 -16.734 -0.622 1 90.19 102 GLY A C 1
ATOM 812 O O . GLY A 1 102 ? -9.758 -17.234 -1.556 1 90.19 102 GLY A O 1
ATOM 813 N N . PHE A 1 103 ? -8.172 -17.359 0 1 92.31 103 PHE A N 1
ATOM 814 C CA . PHE A 1 103 ? -7.676 -18.672 -0.371 1 92.31 103 PHE A CA 1
ATOM 815 C C . PHE A 1 103 ? -8.289 -19.75 0.518 1 92.31 103 PHE A C 1
ATOM 817 O O . PHE A 1 103 ? -8.711 -19.469 1.642 1 92.31 103 PHE A O 1
ATOM 824 N N . SER A 1 104 ? -8.352 -20.953 -0.049 1 92.69 104 SER A N 1
ATOM 825 C CA . SER A 1 104 ? -8.648 -22.094 0.8 1 92.69 104 SER A CA 1
ATOM 826 C C . SER A 1 104 ? -7.469 -22.438 1.702 1 92.69 104 SER A C 1
ATOM 828 O O . SER A 1 104 ? -6.32 -22.125 1.377 1 92.69 104 SER A O 1
ATOM 830 N N . ASP A 1 105 ? -7.773 -23.047 2.811 1 92.81 105 ASP A N 1
ATOM 831 C CA . ASP A 1 105 ? -6.719 -23.5 3.713 1 92.81 105 ASP A CA 1
ATOM 832 C C . ASP A 1 105 ? -5.77 -24.469 3.014 1 92.81 105 ASP A C 1
ATOM 834 O O . ASP A 1 105 ? -4.562 -24.453 3.26 1 92.81 105 ASP A O 1
ATOM 838 N N . GLU A 1 106 ? -6.32 -25.234 2.152 1 92.06 106 GLU A N 1
ATOM 839 C CA . GLU A 1 106 ? -5.535 -26.219 1.412 1 92.06 106 GLU A CA 1
ATOM 840 C C . GLU A 1 106 ? -4.5 -25.531 0.521 1 92.06 106 GLU A C 1
ATOM 842 O O . GLU A 1 106 ? -3.35 -25.984 0.452 1 92.06 106 GL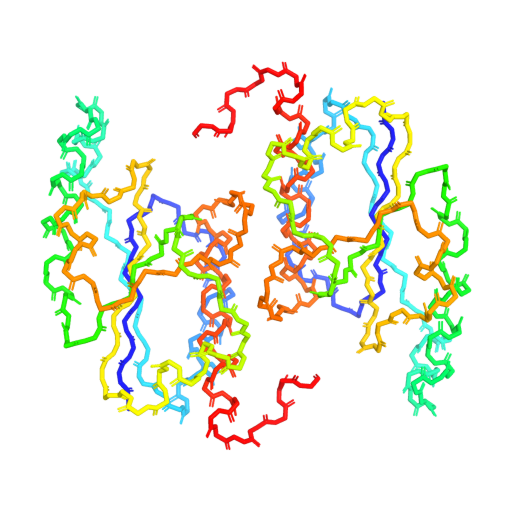U A O 1
ATOM 847 N N . PHE A 1 107 ? -4.879 -24.5 -0.111 1 94.12 107 PHE A N 1
ATOM 848 C CA . PHE A 1 107 ? -3.955 -23.781 -0.983 1 94.12 107 PHE A CA 1
ATOM 849 C C . PHE A 1 107 ? -2.865 -23.094 -0.17 1 94.12 107 PHE A C 1
ATOM 851 O O . PHE A 1 107 ? -1.691 -23.125 -0.546 1 94.12 107 PHE A O 1
ATOM 858 N N . LYS A 1 108 ? -3.252 -22.469 0.964 1 94.12 108 LYS A N 1
ATOM 859 C CA . LYS A 1 108 ? -2.303 -21.766 1.83 1 94.12 108 LYS A CA 1
ATOM 860 C C . LYS A 1 108 ? -1.236 -22.734 2.355 1 94.12 108 LYS A C 1
ATOM 862 O O . LYS A 1 108 ? -0.065 -22.359 2.469 1 94.12 108 LYS A O 1
ATOM 867 N N . LYS A 1 109 ? -1.587 -23.922 2.598 1 92.25 109 LYS A N 1
ATOM 868 C CA . LYS A 1 109 ? -0.679 -24.922 3.146 1 92.25 109 LYS A CA 1
ATOM 869 C C . LYS A 1 109 ? 0.384 -25.312 2.127 1 92.25 109 LYS A C 1
ATOM 871 O O . LYS A 1 109 ? 1.476 -25.75 2.496 1 92.25 109 LYS A O 1
ATOM 876 N N . LYS A 1 110 ? 0.076 -25.188 0.891 1 91.31 110 LYS A N 1
ATOM 877 C CA . LYS A 1 110 ? 0.996 -25.562 -0.178 1 91.31 110 LYS A CA 1
ATOM 878 C C . LYS A 1 110 ? 2.043 -24.469 -0.412 1 91.31 110 LYS A C 1
ATOM 880 O O . LYS A 1 110 ? 3.055 -24.719 -1.073 1 91.31 110 LYS A O 1
ATOM 885 N N . ALA A 1 111 ? 1.794 -23.297 0.087 1 95.69 111 ALA A N 1
ATOM 886 C CA . ALA A 1 111 ? 2.691 -22.172 -0.145 1 95.69 111 ALA A CA 1
ATOM 887 C C . ALA A 1 111 ? 3.932 -22.266 0.739 1 95.69 111 ALA A C 1
ATOM 889 O O . ALA A 1 111 ? 3.842 -22.656 1.905 1 95.69 111 ALA A O 1
ATOM 890 N N . GLN A 1 112 ? 5.02 -22.031 0.289 1 96.88 112 GLN A N 1
ATOM 891 C CA . GLN A 1 112 ? 6.254 -22 1.066 1 96.88 112 GLN A CA 1
ATOM 892 C C . GLN A 1 112 ? 6.266 -20.812 2.029 1 96.88 112 GLN A C 1
ATOM 894 O O . GLN A 1 112 ? 6.859 -20.891 3.107 1 96.88 112 GLN A O 1
ATOM 899 N N . LYS A 1 113 ? 5.613 -19.688 1.611 1 97.69 113 LYS A N 1
ATOM 900 C CA . LYS A 1 113 ? 5.527 -18.5 2.463 1 97.69 113 LYS A CA 1
ATOM 901 C C . LYS A 1 113 ? 4.129 -17.891 2.418 1 97.69 113 LYS A C 1
ATOM 903 O O . LYS A 1 113 ? 3.512 -17.828 1.354 1 97.69 113 LYS A O 1
ATOM 908 N N . LEU A 1 114 ? 3.646 -17.578 3.531 1 97.62 114 LEU A N 1
ATOM 909 C CA . LEU A 1 114 ? 2.49 -16.703 3.703 1 97.62 114 LEU A CA 1
ATOM 910 C C . LEU A 1 114 ? 2.912 -15.336 4.227 1 97.62 114 LEU A C 1
ATOM 912 O O . LEU A 1 114 ? 3.434 -15.227 5.34 1 97.62 114 LEU A O 1
ATOM 916 N N . ILE A 1 115 ? 2.643 -14.25 3.383 1 98.06 115 ILE A N 1
ATOM 917 C CA . ILE A 1 115 ? 3.125 -12.953 3.838 1 98.06 115 ILE A CA 1
ATOM 918 C C . ILE A 1 115 ? 1.983 -11.938 3.807 1 98.06 115 ILE A C 1
ATOM 920 O O . ILE A 1 115 ? 1.041 -12.078 3.023 1 98.06 115 ILE A O 1
ATOM 924 N N . SER A 1 116 ? 2.053 -11.055 4.676 1 97.31 116 SER A N 1
ATOM 925 C CA . SER A 1 116 ? 1.148 -9.906 4.703 1 97.31 116 SER A CA 1
ATOM 926 C C . SER A 1 116 ? 1.87 -8.625 4.305 1 97.31 116 SER A C 1
ATOM 928 O O . SER A 1 116 ? 2.977 -8.359 4.777 1 97.31 116 SER A O 1
ATOM 930 N N . LEU A 1 117 ? 1.272 -7.879 3.398 1 97.44 117 LEU A N 1
ATOM 931 C CA . LEU A 1 117 ? 1.881 -6.625 2.965 1 97.44 117 LEU A CA 1
ATOM 932 C C . LEU A 1 117 ? 1.683 -5.531 4.008 1 97.44 117 LEU A C 1
ATOM 934 O O . LEU A 1 117 ? 2.477 -4.594 4.09 1 97.44 117 LEU A O 1
ATOM 938 N N . SER A 1 118 ? 0.663 -5.617 4.77 1 96.88 118 SER A N 1
ATOM 939 C CA . SER A 1 118 ? 0.283 -4.645 5.785 1 96.88 118 SER A CA 1
ATOM 940 C C . SER A 1 118 ? -0.756 -5.219 6.742 1 96.88 118 SER A C 1
ATOM 942 O O . SER A 1 118 ? -1.426 -6.203 6.418 1 96.88 118 SER A O 1
ATOM 944 N N . ARG A 1 119 ? -0.854 -4.676 7.891 1 96.25 119 ARG A N 1
ATOM 945 C CA . ARG A 1 119 ? -1.94 -5.035 8.797 1 96.25 119 ARG A CA 1
ATOM 946 C C . ARG A 1 119 ? -3.264 -4.438 8.328 1 96.25 119 ARG A C 1
ATOM 948 O O . ARG A 1 119 ? -4.332 -4.859 8.773 1 96.25 119 ARG A O 1
ATOM 955 N N . LEU A 1 120 ? -3.174 -3.479 7.465 1 96.62 120 LEU A N 1
ATOM 956 C CA . LEU A 1 120 ? -4.352 -2.816 6.918 1 96.62 120 LEU A CA 1
ATOM 957 C C . LEU A 1 120 ? -4.969 -3.645 5.793 1 96.62 120 LEU A C 1
ATOM 959 O O . LEU A 1 120 ? -4.25 -4.23 4.98 1 96.62 120 LEU A O 1
ATOM 963 N N . THR A 1 121 ? -6.223 -3.705 5.746 1 93.56 121 THR A N 1
ATOM 964 C CA . THR A 1 121 ? -6.914 -4.234 4.574 1 93.56 121 THR A CA 1
ATOM 965 C C . THR A 1 121 ? -6.875 -3.232 3.424 1 93.56 121 THR A C 1
ATOM 967 O O . THR A 1 121 ? -7.219 -2.062 3.6 1 93.56 121 THR A O 1
ATOM 970 N N . THR A 1 122 ? -6.383 -3.654 2.336 1 93.12 122 THR A N 1
ATOM 971 C CA . THR A 1 122 ? -6.328 -2.777 1.172 1 93.12 122 THR A CA 1
ATOM 972 C C . THR A 1 122 ? -7.125 -3.369 0.013 1 93.12 122 THR A C 1
ATOM 974 O O . THR A 1 122 ? -7.441 -4.559 0.013 1 93.12 122 THR A O 1
ATOM 977 N N . SER A 1 123 ? -7.508 -2.555 -0.87 1 91.88 123 SER A N 1
ATOM 978 C CA . SER A 1 123 ? -8.133 -3.059 -2.088 1 91.88 123 SER A CA 1
ATOM 979 C C . SER A 1 123 ? -7.18 -3.967 -2.859 1 91.88 123 SER A C 1
ATOM 981 O O . SER A 1 123 ? -5.961 -3.873 -2.705 1 91.88 123 SER A O 1
ATOM 983 N N . HIS A 1 124 ? -7.781 -4.77 -3.68 1 92.25 124 HIS A N 1
ATOM 984 C CA . HIS A 1 124 ? -7 -5.688 -4.496 1 92.25 124 HIS A CA 1
ATOM 985 C C . HIS A 1 124 ? -6.008 -4.934 -5.379 1 92.25 124 HIS A C 1
ATOM 987 O O . HIS A 1 124 ? -4.852 -5.336 -5.508 1 92.25 124 HIS A O 1
ATOM 993 N N . GLY A 1 125 ? -6.457 -3.832 -5.941 1 93.62 125 GLY A N 1
ATOM 994 C CA . GLY A 1 125 ? -5.598 -3.043 -6.805 1 93.62 125 GLY A CA 1
ATOM 995 C C . GLY A 1 125 ? -4.375 -2.498 -6.094 1 93.62 125 GLY A C 1
ATOM 996 O O . GLY A 1 125 ? -3.262 -2.561 -6.621 1 93.62 125 GLY A O 1
ATOM 997 N N . ILE A 1 126 ? -4.535 -2.012 -4.945 1 95.88 126 ILE A N 1
ATOM 998 C CA . ILE A 1 126 ? -3.439 -1.43 -4.18 1 95.88 126 ILE A CA 1
ATOM 999 C C . ILE A 1 126 ? -2.484 -2.531 -3.723 1 95.88 126 ILE A C 1
ATOM 1001 O O . ILE A 1 126 ? -1.265 -2.357 -3.76 1 95.88 126 ILE A O 1
ATOM 1005 N N . ALA A 1 127 ? -3.039 -3.672 -3.312 1 95.75 127 ALA A N 1
ATOM 1006 C CA . ALA A 1 127 ? -2.197 -4.801 -2.924 1 95.75 127 ALA A CA 1
ATOM 1007 C C . ALA A 1 127 ? -1.289 -5.227 -4.074 1 95.75 127 ALA A C 1
ATOM 1009 O O . ALA A 1 127 ? -0.092 -5.453 -3.879 1 95.75 127 ALA A O 1
ATOM 1010 N N . LYS A 1 128 ? -1.865 -5.371 -5.227 1 96.75 128 LYS A N 1
ATOM 1011 C CA . LYS A 1 128 ? -1.107 -5.773 -6.41 1 96.75 128 LYS A CA 1
ATOM 1012 C C . LYS A 1 128 ? -0.03 -4.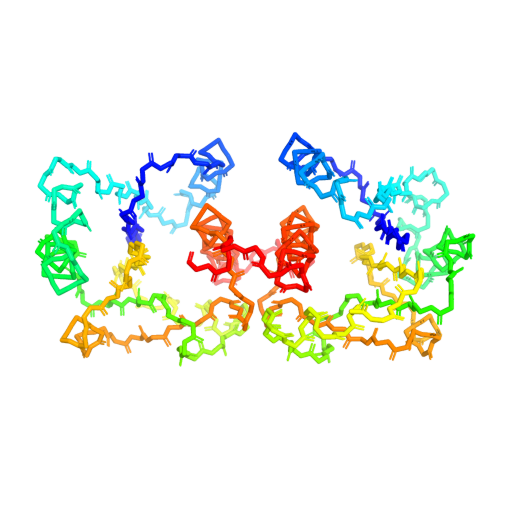746 -6.746 1 96.75 128 LYS A C 1
ATOM 1014 O O . LYS A 1 128 ? 1.114 -5.109 -7.027 1 96.75 128 LYS A O 1
ATOM 1019 N N . LEU A 1 129 ? -0.441 -3.498 -6.727 1 97.62 129 LEU A N 1
ATOM 1020 C CA . LEU A 1 129 ? 0.491 -2.406 -6.984 1 97.62 129 LEU A CA 1
ATOM 1021 C C . LEU A 1 129 ? 1.668 -2.457 -6.016 1 97.62 129 LEU A C 1
ATOM 1023 O O . LEU A 1 129 ? 2.824 -2.371 -6.434 1 97.62 129 LEU A O 1
ATOM 1027 N N . MET A 1 130 ? 1.387 -2.621 -4.734 1 97.69 130 MET A N 1
ATOM 1028 C CA . MET A 1 130 ? 2.412 -2.701 -3.697 1 97.69 130 MET A CA 1
ATOM 1029 C C . MET A 1 130 ? 3.348 -3.879 -3.947 1 97.69 130 MET A C 1
ATOM 1031 O O . MET A 1 130 ? 4.562 -3.754 -3.797 1 97.69 130 MET A O 1
ATOM 1035 N N . LEU A 1 131 ? 2.746 -4.941 -4.312 1 98.31 131 LEU A N 1
ATOM 1036 C CA . LEU A 1 131 ? 3.549 -6.137 -4.555 1 98.31 131 LEU A CA 1
ATOM 1037 C C . LEU A 1 131 ? 4.555 -5.898 -5.672 1 98.31 131 LEU A C 1
ATOM 1039 O O . LEU A 1 131 ? 5.742 -6.203 -5.523 1 98.31 131 LEU A O 1
ATOM 1043 N N . PHE A 1 132 ? 4.117 -5.355 -6.758 1 98.25 132 PHE A N 1
ATOM 1044 C CA . PHE A 1 132 ? 5.012 -5.125 -7.887 1 98.25 132 PHE A CA 1
ATOM 1045 C C . PHE A 1 132 ? 6.105 -4.133 -7.516 1 98.25 132 PHE A C 1
ATOM 1047 O O . PHE A 1 132 ? 7.254 -4.281 -7.941 1 98.25 132 PHE A O 1
ATOM 1054 N N . GLU A 1 133 ? 5.773 -3.109 -6.766 1 97.81 133 GLU A N 1
ATOM 1055 C CA . GLU A 1 133 ? 6.797 -2.184 -6.293 1 97.81 133 GLU A CA 1
ATOM 1056 C C . GLU A 1 133 ? 7.832 -2.898 -5.426 1 97.81 133 GLU A C 1
ATOM 1058 O O . GLU A 1 133 ? 9.031 -2.66 -5.559 1 97.81 133 GLU A O 1
ATOM 1063 N N . GLN A 1 134 ? 7.379 -3.752 -4.531 1 98.06 134 GLN A N 1
ATOM 1064 C CA . GLN A 1 134 ? 8.289 -4.434 -3.613 1 98.06 134 GLN A CA 1
ATOM 1065 C C . GLN A 1 134 ? 9.164 -5.438 -4.352 1 98.06 134 GLN A C 1
ATOM 1067 O O . GLN A 1 134 ? 10.32 -5.648 -3.986 1 98.06 134 GLN A O 1
ATOM 1072 N N . ILE A 1 135 ? 8.562 -6.102 -5.348 1 98.25 135 ILE A N 1
ATOM 1073 C CA . ILE A 1 135 ? 9.367 -6.98 -6.191 1 98.25 135 ILE A CA 1
ATOM 1074 C C . ILE A 1 135 ? 10.492 -6.184 -6.836 1 98.25 135 ILE A C 1
ATOM 1076 O O . ILE A 1 135 ? 11.656 -6.594 -6.793 1 98.25 135 ILE A O 1
ATOM 1080 N N . PHE A 1 136 ? 10.148 -5.039 -7.414 1 97.94 136 PHE A N 1
ATOM 1081 C CA . PHE A 1 136 ? 11.164 -4.184 -8.023 1 97.94 136 PHE A CA 1
ATOM 1082 C C . PHE A 1 136 ? 12.203 -3.762 -7 1 97.94 136 PHE A C 1
ATOM 1084 O O . PHE A 1 136 ? 13.406 -3.877 -7.25 1 97.94 136 PHE A O 1
ATOM 1091 N N . ARG A 1 137 ? 11.773 -3.314 -5.898 1 97.44 137 ARG A N 1
ATOM 1092 C CA . ARG A 1 137 ? 12.664 -2.875 -4.828 1 97.44 137 ARG A CA 1
ATOM 1093 C C . ARG A 1 137 ? 13.578 -4.008 -4.375 1 97.44 137 ARG A C 1
ATOM 1095 O O . ARG A 1 137 ? 14.766 -3.799 -4.148 1 97.44 137 ARG A O 1
ATOM 1102 N N . ALA A 1 138 ? 13.031 -5.168 -4.199 1 97.88 138 ALA A N 1
ATOM 1103 C CA . ALA A 1 138 ? 13.805 -6.332 -3.771 1 97.88 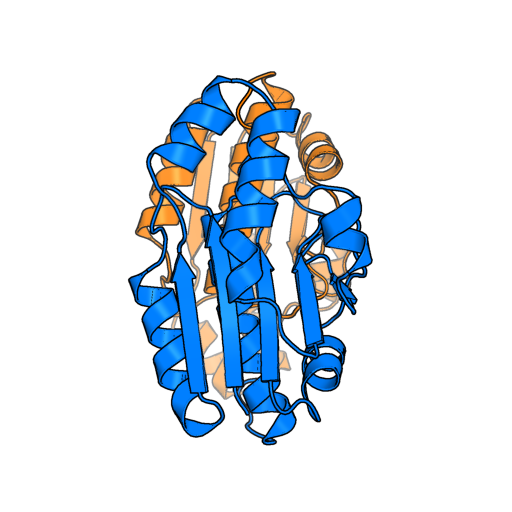138 ALA A CA 1
ATOM 1104 C C . ALA A 1 138 ? 14.906 -6.664 -4.781 1 97.88 138 ALA A C 1
ATOM 1106 O O . ALA A 1 138 ? 16.031 -6.98 -4.395 1 97.88 138 ALA A O 1
ATOM 1107 N N . LEU A 1 139 ? 14.508 -6.605 -6.047 1 97.56 139 LEU A N 1
ATOM 1108 C CA . LEU A 1 139 ? 15.477 -6.879 -7.109 1 97.56 139 LEU A CA 1
ATOM 1109 C C . LEU A 1 139 ? 16.594 -5.848 -7.102 1 97.56 139 LEU A C 1
ATOM 1111 O O . LEU A 1 139 ? 17.766 -6.195 -7.293 1 97.56 139 LEU A O 1
ATOM 1115 N N . CYS A 1 140 ? 16.266 -4.605 -6.836 1 97.06 140 CYS A N 1
ATOM 1116 C CA . CYS A 1 140 ? 17.266 -3.553 -6.723 1 97.06 140 CYS A CA 1
ATOM 1117 C C . CYS A 1 140 ? 18.203 -3.811 -5.543 1 97.06 140 CYS A C 1
ATOM 1119 O O . CYS A 1 140 ? 19.422 -3.719 -5.676 1 97.06 140 CYS A O 1
ATOM 1121 N N . ILE A 1 141 ? 17.609 -4.082 -4.426 1 96.56 141 ILE A N 1
ATOM 1122 C CA . ILE A 1 141 ? 18.391 -4.355 -3.217 1 96.56 141 ILE A CA 1
ATOM 1123 C C . ILE A 1 141 ? 19.375 -5.492 -3.477 1 96.56 141 ILE A C 1
ATOM 1125 O O . ILE A 1 141 ? 20.562 -5.367 -3.178 1 96.56 141 ILE A O 1
ATOM 1129 N N . ASN A 1 142 ? 18.922 -6.566 -4.039 1 96.94 142 ASN A N 1
ATOM 1130 C CA . ASN A 1 142 ? 19.734 -7.75 -4.277 1 96.94 142 ASN A CA 1
ATOM 1131 C C . ASN A 1 142 ? 20.812 -7.484 -5.32 1 96.94 142 ASN A C 1
ATOM 1133 O O . ASN A 1 142 ? 21.844 -8.156 -5.34 1 96.94 142 ASN A O 1
ATOM 1137 N N . ALA A 1 143 ? 20.562 -6.496 -6.203 1 95.44 143 ALA A N 1
ATOM 1138 C CA . ALA A 1 143 ? 21.516 -6.141 -7.242 1 95.44 143 ALA A CA 1
ATOM 1139 C C . ALA A 1 143 ? 22.469 -5.051 -6.758 1 95.44 143 ALA A C 1
ATOM 1141 O O . ALA A 1 143 ? 23.391 -4.656 -7.477 1 95.44 143 ALA A O 1
ATOM 1142 N N . GLY A 1 144 ? 22.203 -4.449 -5.535 1 92.75 144 GLY A N 1
ATOM 1143 C CA . GLY A 1 144 ? 23.031 -3.381 -5.012 1 92.75 144 GLY A CA 1
ATOM 1144 C C . GLY A 1 144 ? 22.719 -2.025 -5.621 1 92.75 144 GLY A C 1
ATOM 1145 O O . GLY A 1 144 ? 23.578 -1.146 -5.66 1 92.75 144 GLY A O 1
ATOM 1146 N N . HIS A 1 145 ? 21.625 -1.858 -6.211 1 88.44 145 HIS A N 1
ATOM 1147 C CA . HIS A 1 145 ? 21.156 -0.603 -6.793 1 88.44 145 HIS A CA 1
ATOM 1148 C C . HIS A 1 145 ? 20.641 0.345 -5.715 1 88.44 145 HIS A C 1
ATOM 1150 O O . HIS A 1 145 ? 19.969 -0.084 -4.77 1 88.44 145 HIS A O 1
ATOM 1156 N N . PRO A 1 146 ? 20.859 1.674 -5.844 1 81.94 146 PRO A N 1
ATOM 1157 C CA . PRO A 1 146 ? 20.547 2.656 -4.805 1 81.94 146 PRO A CA 1
ATOM 1158 C C . PRO A 1 146 ? 19.062 2.959 -4.707 1 81.94 146 PRO A C 1
ATOM 1160 O O . PRO A 1 146 ? 18.641 3.781 -3.887 1 81.94 146 PRO A O 1
ATOM 1163 N N . TYR A 1 147 ? 18.156 2.473 -5.461 1 72.56 147 TYR A N 1
ATOM 1164 C CA . TYR A 1 147 ? 16.734 2.734 -5.375 1 72.56 147 TYR A CA 1
ATOM 1165 C C . TYR A 1 147 ? 16.234 2.613 -3.938 1 72.56 147 TYR A C 1
ATOM 1167 O O . TYR A 1 147 ? 15.289 3.299 -3.539 1 72.56 147 TYR A O 1
ATOM 1175 N N . HIS A 1 148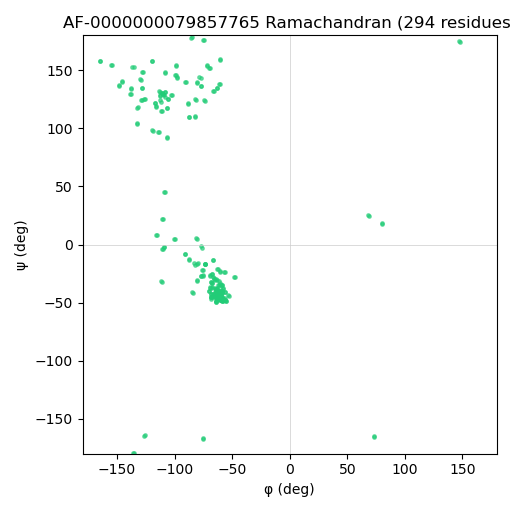 ? 16.75 1.875 -3.008 1 58.88 148 HIS A N 1
ATOM 1176 C CA . HIS A 1 148 ? 16.234 1.569 -1.678 1 58.88 148 HIS A CA 1
ATOM 1177 C C . HIS A 1 148 ? 16.547 2.691 -0.695 1 58.88 148 HIS A C 1
ATOM 1179 O O . HIS A 1 148 ? 16.188 2.609 0.482 1 58.88 148 HIS A O 1
ATOM 1185 N N . LYS A 1 149 ? 17.109 3.768 -1.273 1 55.91 149 LYS A N 1
ATOM 1186 C CA . LYS A 1 149 ? 17.5 4.855 -0.384 1 55.91 149 LYS A CA 1
ATOM 1187 C C . LYS A 1 149 ? 16.547 6.039 -0.503 1 55.91 149 LYS A C 1
ATOM 1189 O O . LYS A 1 149 ? 15.953 6.266 -1.564 1 55.91 149 LYS A O 1
ATOM 1194 N N . MET B 1 1 ? -16.531 16.156 10.602 1 94.81 1 MET B N 1
ATOM 1195 C CA . MET B 1 1 ? -15.117 15.844 10.797 1 94.81 1 MET B CA 1
ATOM 1196 C C . MET B 1 1 ? -14.273 16.422 9.672 1 94.81 1 MET B C 1
ATOM 1198 O O . MET B 1 1 ? -14.68 16.422 8.516 1 94.81 1 MET B O 1
ATOM 1202 N N . GLU B 1 2 ? -13.117 17.031 10.047 1 97.81 2 GLU B N 1
ATOM 1203 C CA . GLU B 1 2 ? -12.164 17.562 9.078 1 97.81 2 GLU B CA 1
ATOM 1204 C C . GLU B 1 2 ? -10.875 16.734 9.062 1 97.81 2 GLU B C 1
ATOM 1206 O O . GLU B 1 2 ? -10.305 16.453 10.117 1 97.81 2 GLU B O 1
ATOM 1211 N N . ILE B 1 3 ? -10.453 16.344 7.832 1 98.12 3 ILE B N 1
ATOM 1212 C CA . ILE B 1 3 ? -9.242 15.547 7.695 1 98.12 3 ILE B CA 1
ATOM 1213 C C . ILE B 1 3 ? -8.281 16.234 6.719 1 98.12 3 ILE B C 1
ATOM 1215 O O . ILE B 1 3 ? -8.656 16.531 5.582 1 98.12 3 ILE B O 1
ATOM 1219 N N . LEU B 1 4 ? -7.105 16.453 7.172 1 98 4 LEU B N 1
ATOM 1220 C CA . LEU B 1 4 ? -6.055 17.031 6.34 1 98 4 LEU B CA 1
ATOM 1221 C C . LEU B 1 4 ? -4.945 16.016 6.09 1 98 4 LEU B C 1
ATOM 1223 O O . LEU B 1 4 ? -4.461 15.367 7.023 1 98 4 LEU B O 1
ATOM 1227 N N . VAL B 1 5 ? -4.602 15.828 4.824 1 98.06 5 VAL B N 1
ATOM 1228 C CA . VAL B 1 5 ? -3.438 15.023 4.473 1 98.06 5 VAL B CA 1
ATOM 1229 C C . VAL B 1 5 ? -2.348 15.914 3.889 1 98.06 5 VAL B C 1
ATOM 1231 O O . VAL B 1 5 ? -2.521 16.5 2.814 1 98.06 5 VAL B O 1
ATOM 1234 N N . ASN B 1 6 ? -1.249 15.977 4.645 1 97.25 6 ASN B N 1
ATOM 1235 C CA . ASN B 1 6 ? -0.16 16.875 4.285 1 97.25 6 ASN B CA 1
ATOM 1236 C C . ASN B 1 6 ? 1.082 16.109 3.846 1 97.25 6 ASN B C 1
ATOM 1238 O O . ASN B 1 6 ? 1.572 15.242 4.574 1 97.25 6 ASN B O 1
ATOM 1242 N N . CYS B 1 7 ? 1.528 16.391 2.662 1 95.62 7 CYS B N 1
ATOM 1243 C CA . CYS B 1 7 ? 2.699 15.688 2.158 1 95.62 7 CYS B CA 1
ATOM 1244 C C . CYS B 1 7 ? 3.672 16.656 1.487 1 95.62 7 CYS B C 1
ATOM 1246 O O . CYS B 1 7 ? 3.295 17.766 1.117 1 95.62 7 CYS B O 1
ATOM 1248 N N . ILE B 1 8 ? 4.91 16.266 1.52 1 93.19 8 ILE B N 1
ATOM 1249 C CA . ILE B 1 8 ? 5.965 16.938 0.779 1 93.19 8 ILE B CA 1
ATOM 1250 C C . ILE B 1 8 ? 6.508 16.016 -0.312 1 93.19 8 ILE B C 1
ATOM 1252 O O . ILE B 1 8 ? 7.273 15.102 -0.03 1 93.19 8 ILE B O 1
ATOM 1256 N N . SER B 1 9 ? 6.016 16.188 -1.523 1 88.38 9 SER B N 1
ATOM 1257 C CA . SER B 1 9 ? 6.43 15.344 -2.641 1 88.38 9 SER B CA 1
ATOM 1258 C C . SER B 1 9 ? 6.457 16.125 -3.945 1 88.38 9 SER B C 1
ATOM 1260 O O . SER B 1 9 ? 5.594 16.984 -4.184 1 88.38 9 SER B O 1
ATOM 1262 N N . LYS B 1 10 ? 7.449 15.852 -4.719 1 83.44 10 LYS B N 1
ATOM 1263 C CA . LYS B 1 10 ? 7.551 16.453 -6.047 1 83.44 10 LYS B CA 1
ATOM 1264 C C . LYS B 1 10 ? 6.566 15.805 -7.02 1 83.44 10 LYS B C 1
ATOM 1266 O O . LYS B 1 10 ? 6.082 16.453 -7.945 1 83.44 10 LYS B O 1
ATOM 1271 N N . SER B 1 11 ? 6.227 14.578 -6.754 1 80.5 11 SER B N 1
ATOM 1272 C CA . SER B 1 11 ? 5.414 13.812 -7.688 1 80.5 11 SER B CA 1
ATOM 1273 C C . SER B 1 11 ? 3.945 13.812 -7.277 1 80.5 11 SER B C 1
ATOM 1275 O O . SER B 1 11 ? 3.627 13.969 -6.098 1 80.5 11 SER B O 1
ATOM 1277 N N . ASN B 1 12 ? 3.107 13.812 -8.258 1 85.56 12 ASN B N 1
ATOM 1278 C CA . ASN B 1 12 ? 1.67 13.703 -8.039 1 85.56 12 ASN B CA 1
ATOM 1279 C C . ASN B 1 12 ? 1.142 12.344 -8.492 1 85.56 12 ASN B C 1
ATOM 1281 O O . ASN B 1 12 ? 0.085 12.258 -9.125 1 85.56 12 ASN B O 1
ATOM 1285 N N . ASP B 1 13 ? 1.866 11.383 -8.117 1 89.5 13 ASP B N 1
ATOM 1286 C CA . ASP B 1 13 ? 1.481 10.031 -8.508 1 89.5 13 ASP B CA 1
ATOM 1287 C C . ASP B 1 13 ? 0.105 9.672 -7.953 1 89.5 13 ASP B C 1
ATOM 1289 O O . ASP B 1 13 ? -0.223 10.016 -6.816 1 89.5 13 ASP B O 1
ATOM 1293 N N . PHE B 1 14 ? -0.762 9.023 -8.734 1 95.19 14 PHE B N 1
ATOM 1294 C CA . PHE B 1 14 ? -2.051 8.438 -8.391 1 95.19 14 PHE B CA 1
ATOM 1295 C C . PHE B 1 14 ? -3.064 9.523 -8.055 1 95.19 14 PHE B C 1
ATOM 1297 O O . PHE B 1 14 ? -3.982 9.305 -7.258 1 95.19 14 PHE B O 1
ATOM 1304 N N . GLU B 1 15 ? -2.848 10.75 -8.602 1 94.81 15 GLU B N 1
ATOM 1305 C CA . GLU B 1 15 ? -3.68 11.906 -8.281 1 94.81 15 GLU B CA 1
ATOM 1306 C C . GLU B 1 15 ? -5.152 11.625 -8.57 1 94.81 15 GLU B C 1
ATOM 1308 O O . GLU B 1 15 ? -6.023 11.969 -7.766 1 94.81 15 GLU B O 1
ATOM 1313 N N . ASP B 1 16 ? -5.395 10.945 -9.695 1 95.12 16 ASP B N 1
ATOM 1314 C CA . ASP B 1 16 ? -6.777 10.672 -10.062 1 95.12 16 ASP B CA 1
ATOM 1315 C C . ASP B 1 16 ? -7.43 9.719 -9.062 1 95.12 16 ASP B C 1
ATOM 1317 O O . ASP B 1 16 ? -8.594 9.898 -8.688 1 95.12 16 ASP B O 1
ATOM 1321 N N . ASN B 1 17 ? -6.727 8.703 -8.65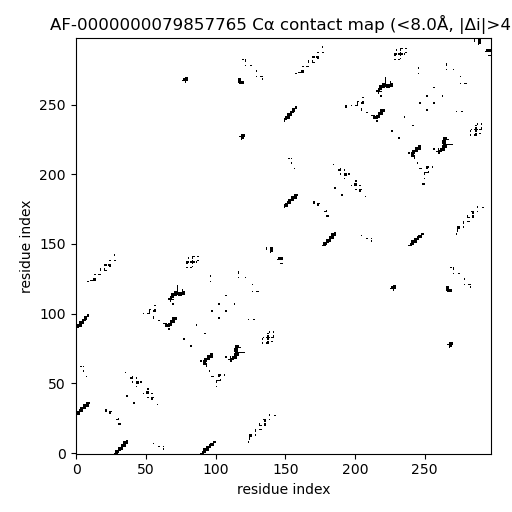6 1 95.88 17 ASN B N 1
ATOM 1322 C CA . ASN B 1 17 ? -7.238 7.754 -7.676 1 95.88 17 ASN B CA 1
ATOM 1323 C C . ASN B 1 17 ? -7.473 8.422 -6.32 1 95.88 17 ASN B C 1
ATOM 1325 O O . ASN B 1 17 ? -8.477 8.156 -5.66 1 95.88 17 ASN B O 1
ATOM 1329 N N . ILE B 1 18 ? -6.559 9.258 -5.957 1 96.75 18 ILE B N 1
ATOM 1330 C CA . ILE B 1 18 ? -6.652 9.969 -4.688 1 96.75 18 ILE B CA 1
ATOM 1331 C C . ILE B 1 18 ? -7.875 10.883 -4.691 1 96.75 18 ILE B C 1
ATOM 1333 O O . ILE B 1 18 ? -8.648 10.906 -3.732 1 96.75 18 ILE B O 1
ATOM 1337 N N . LYS B 1 19 ? -8.047 11.609 -5.773 1 97 19 LYS B N 1
ATOM 1338 C CA . LYS B 1 19 ? -9.227 12.469 -5.91 1 97 19 LYS B CA 1
ATOM 1339 C C . LYS B 1 19 ? -10.516 11.656 -5.805 1 97 19 LYS B C 1
ATOM 1341 O O . LYS B 1 19 ? -11.5 12.133 -5.242 1 97 19 LYS B O 1
ATOM 1346 N N . ARG B 1 20 ? -10.5 10.477 -6.348 1 96.5 20 ARG B N 1
ATOM 1347 C CA . ARG B 1 20 ? -11.664 9.602 -6.262 1 96.5 20 ARG B CA 1
ATOM 1348 C C . ARG B 1 20 ? -11.977 9.242 -4.816 1 96.5 20 ARG B C 1
ATOM 1350 O O . ARG B 1 20 ? -13.133 9.297 -4.387 1 96.5 20 ARG B O 1
ATOM 1357 N N . TYR B 1 21 ? -10.945 8.859 -4.074 1 97.19 21 TYR B N 1
ATOM 1358 C CA . TYR B 1 21 ? -11.156 8.531 -2.668 1 97.19 21 TYR B CA 1
ATOM 1359 C C . TYR B 1 21 ? -11.664 9.742 -1.895 1 97.19 21 TYR B C 1
ATOM 1361 O O . TYR B 1 21 ? -12.508 9.609 -1.008 1 97.19 21 TYR B O 1
ATOM 1369 N N . ILE B 1 22 ? -11.109 10.945 -2.207 1 97.88 22 ILE B N 1
ATOM 1370 C CA . ILE B 1 22 ? -11.555 12.172 -1.557 1 97.88 22 ILE B CA 1
ATOM 1371 C C . ILE B 1 22 ? -13.039 12.398 -1.843 1 97.88 22 ILE B C 1
ATOM 1373 O O . ILE B 1 22 ? -13.82 12.68 -0.928 1 97.88 22 ILE B O 1
ATOM 1377 N N . LYS B 1 23 ? -13.352 12.25 -3.078 1 97.69 23 LYS B N 1
ATOM 1378 C CA . LYS B 1 23 ? -14.742 12.453 -3.482 1 97.69 23 LYS B CA 1
ATOM 1379 C C . LYS B 1 23 ? -15.672 11.477 -2.764 1 97.69 23 LYS B C 1
ATOM 1381 O O . LYS B 1 23 ? -16.703 11.875 -2.227 1 97.69 23 LYS B O 1
ATOM 1386 N N . MET B 1 24 ? -15.344 10.195 -2.695 1 96.31 24 MET B N 1
ATOM 1387 C CA . MET B 1 24 ? -16.156 9.172 -2.041 1 96.31 24 MET B CA 1
ATOM 1388 C C . MET B 1 24 ? -16.266 9.438 -0.543 1 96.31 24 MET B C 1
ATOM 1390 O O . MET B 1 24 ? -17.266 9.102 0.08 1 96.31 24 MET B O 1
ATOM 1394 N N . SER B 1 25 ? -15.234 10.047 -0.042 1 97.31 25 SER B N 1
ATOM 1395 C CA . SER B 1 25 ? -15.18 10.297 1.395 1 97.31 25 SER B CA 1
ATOM 1396 C C . SER B 1 25 ? -15.961 11.547 1.773 1 97.31 25 SER B C 1
ATOM 1398 O O . SER B 1 25 ? -16.266 11.758 2.947 1 97.31 25 SER B O 1
ATOM 1400 N N . SER B 1 26 ? -16.25 12.375 0.843 1 96 26 SER B N 1
ATOM 1401 C CA . SER B 1 26 ? -16.812 13.703 1.082 1 96 26 SER B CA 1
ATOM 1402 C C . SER B 1 26 ? -18.172 13.625 1.751 1 96 26 SER B C 1
ATOM 1404 O O . SER B 1 26 ? -18.609 14.57 2.406 1 96 26 SER B O 1
ATOM 1406 N N . LYS B 1 27 ? -18.875 12.523 1.674 1 95.19 27 LYS B N 1
ATOM 1407 C CA . LYS B 1 27 ? -20.172 12.367 2.312 1 95.19 27 LYS B CA 1
ATOM 1408 C C . LYS B 1 27 ? -20.031 12.203 3.822 1 95.19 27 LYS B C 1
ATOM 1410 O O . LYS B 1 27 ? -20.984 12.422 4.57 1 95.19 27 LYS B O 1
ATOM 1415 N N . TYR B 1 28 ? -18.828 11.883 4.27 1 95.56 28 TYR B N 1
ATOM 1416 C CA . TYR B 1 28 ? -18.625 11.57 5.68 1 95.56 28 TYR B CA 1
ATOM 1417 C C . TYR B 1 28 ? -17.781 12.641 6.359 1 95.56 28 TYR B C 1
ATOM 1419 O O . TYR B 1 28 ? -17.906 12.852 7.57 1 95.56 28 TYR B O 1
ATOM 1427 N N . ALA B 1 29 ? -16.875 13.258 5.598 1 97.12 29 ALA B N 1
ATOM 1428 C CA . ALA B 1 29 ? -15.898 14.188 6.18 1 97.12 29 ALA B CA 1
ATOM 1429 C C . ALA B 1 29 ? -15.414 15.195 5.145 1 97.12 29 ALA B C 1
ATOM 1431 O O . ALA B 1 29 ? -15.508 14.953 3.939 1 97.12 29 ALA B O 1
ATOM 1432 N N . LYS B 1 30 ? -14.984 16.328 5.637 1 97.5 30 LYS B N 1
ATOM 1433 C CA . LYS B 1 30 ? -14.266 17.297 4.797 1 97.5 30 LYS B CA 1
ATOM 1434 C C . LYS B 1 30 ? -12.789 16.922 4.684 1 97.5 30 LYS B C 1
ATOM 1436 O O . LYS B 1 30 ? -12.039 17.047 5.656 1 97.5 30 LYS B O 1
ATOM 1441 N N . ILE B 1 31 ? -12.375 16.484 3.504 1 97.5 31 ILE B N 1
ATOM 1442 C CA . ILE B 1 31 ? -11.008 16 3.322 1 97.5 31 ILE B CA 1
ATOM 1443 C C . ILE B 1 31 ? -10.242 16.953 2.41 1 97.5 31 ILE B C 1
ATOM 1445 O O . ILE B 1 31 ? -10.75 17.375 1.368 1 97.5 31 ILE B O 1
ATOM 1449 N N . SER B 1 32 ? -9.078 17.328 2.828 1 95.31 32 SER B N 1
ATOM 1450 C CA . SER B 1 32 ? -8.203 18.156 2.004 1 95.31 32 SER B CA 1
ATOM 1451 C C . SER B 1 32 ? -6.805 17.547 1.902 1 95.31 32 SER B C 1
ATOM 1453 O O . SER B 1 32 ? -6.328 16.906 2.846 1 95.31 32 SER B O 1
ATOM 1455 N N . GLN B 1 33 ? -6.301 17.688 0.753 1 95.88 33 GLN B N 1
ATOM 1456 C CA . GLN B 1 33 ? -4.918 17.281 0.522 1 95.88 33 GLN B CA 1
ATOM 1457 C C . GLN B 1 33 ? -4.023 18.5 0.304 1 95.88 33 GLN B C 1
ATOM 1459 O O . GLN B 1 33 ? -4.375 19.406 -0.449 1 95.88 33 GLN B O 1
ATOM 1464 N N . ASN B 1 34 ? -2.906 18.578 1.038 1 94.88 34 ASN B N 1
ATOM 1465 C CA . ASN B 1 34 ? -1.94 19.656 0.894 1 94.88 34 ASN B CA 1
ATOM 1466 C C . ASN B 1 34 ? -0.569 19.125 0.476 1 94.88 34 ASN B C 1
ATOM 1468 O O . ASN B 1 34 ? 0.149 18.547 1.286 1 94.88 34 ASN B O 1
ATOM 1472 N N . ASN B 1 35 ? -0.263 19.172 -0.732 1 93.25 35 ASN B N 1
ATOM 1473 C CA . ASN B 1 35 ? 1.076 18.859 -1.22 1 93.25 35 ASN B CA 1
ATOM 1474 C C . ASN B 1 35 ? 1.981 20.094 -1.2 1 93.25 35 ASN B C 1
ATOM 1476 O O . ASN B 1 35 ? 1.818 21 -2.016 1 93.25 35 ASN B O 1
ATOM 1480 N N . ILE B 1 36 ? 2.922 20.016 -0.259 1 91.88 36 ILE B N 1
ATOM 1481 C CA . ILE B 1 36 ? 3.754 21.188 -0.013 1 91.88 36 ILE B CA 1
ATOM 1482 C C . ILE B 1 36 ? 5.152 20.953 -0.583 1 91.88 36 ILE B C 1
ATOM 1484 O O . ILE B 1 36 ? 5.879 20.078 -0.119 1 91.88 36 ILE B O 1
ATOM 1488 N N . PHE B 1 37 ? 5.41 21.344 -1.773 1 91.19 37 PHE B N 1
ATOM 1489 C CA . PHE B 1 37 ? 6.754 21.312 -2.344 1 91.19 37 PHE B CA 1
ATOM 1490 C C . PHE B 1 37 ? 7.082 22.641 -3.025 1 91.19 37 PHE B C 1
ATOM 1492 O O . PHE B 1 37 ? 6.336 23.094 -3.889 1 91.19 37 PHE B O 1
ATOM 1499 N N . ASN B 1 38 ? 8.078 23.312 -2.518 1 90.5 38 ASN B N 1
ATOM 1500 C CA . ASN B 1 38 ? 8.484 24.594 -3.084 1 90.5 38 ASN B CA 1
ATOM 1501 C C . ASN B 1 38 ? 10 24.688 -3.225 1 90.5 38 ASN B C 1
ATOM 1503 O O . ASN B 1 38 ? 10.719 23.719 -2.92 1 90.5 38 ASN B O 1
ATOM 1507 N N . ASP B 1 39 ? 10.477 25.781 -3.697 1 92.5 39 ASP B N 1
ATOM 1508 C CA . ASP B 1 39 ? 11.898 25.969 -3.969 1 92.5 39 ASP B CA 1
ATOM 1509 C C . ASP B 1 39 ? 12.719 25.891 -2.68 1 92.5 39 ASP B C 1
ATOM 1511 O O . ASP B 1 39 ? 13.852 25.406 -2.682 1 92.5 39 ASP B O 1
ATOM 1515 N N . LYS B 1 40 ? 12.148 26.422 -1.686 1 93.62 40 LYS B N 1
ATOM 1516 C CA . LYS B 1 40 ? 12.844 26.375 -0.401 1 93.62 40 LYS B CA 1
ATOM 1517 C C . LYS B 1 40 ? 13.117 24.938 0.033 1 93.62 40 LYS B C 1
ATOM 1519 O O . LYS B 1 40 ? 14.219 24.625 0.492 1 93.62 40 LYS B O 1
ATOM 1524 N N . ILE B 1 41 ? 12.141 24.047 -0.149 1 93.88 41 ILE B N 1
ATOM 1525 C CA . ILE B 1 41 ? 12.273 22.641 0.22 1 93.88 41 ILE B CA 1
ATOM 1526 C C . ILE B 1 41 ? 13.281 21.953 -0.698 1 93.88 41 ILE B C 1
ATOM 1528 O O . ILE B 1 41 ? 14.148 21.219 -0.232 1 93.88 41 ILE B O 1
ATOM 1532 N N . SER B 1 42 ? 13.148 22.219 -1.979 1 93.62 42 SER B N 1
ATOM 1533 C CA . SER B 1 42 ? 14.07 21.641 -2.949 1 93.62 42 SER B CA 1
ATOM 1534 C C . SER B 1 42 ? 15.516 22 -2.625 1 93.62 42 SER B C 1
ATOM 1536 O O . SER B 1 42 ? 16.391 21.141 -2.637 1 93.62 42 SER B O 1
ATOM 1538 N N . LYS B 1 43 ? 15.812 23.266 -2.338 1 95.19 43 LYS B N 1
ATOM 1539 C CA . LYS B 1 43 ? 17.141 23.75 -1.984 1 95.19 43 LYS B CA 1
ATOM 1540 C C . LYS B 1 43 ? 17.641 23.109 -0.69 1 95.19 43 LYS B C 1
ATOM 1542 O O . LYS B 1 43 ? 18.797 22.703 -0.597 1 95.19 43 LYS B O 1
ATOM 1547 N N . ALA B 1 44 ? 16.766 23.062 0.301 1 94.69 44 ALA B N 1
ATOM 1548 C CA . ALA B 1 44 ? 17.125 22.453 1.581 1 94.69 44 ALA B CA 1
ATOM 1549 C C . ALA B 1 44 ? 17.531 21 1.404 1 94.69 44 ALA B C 1
ATOM 1551 O O . ALA B 1 44 ? 18.484 20.531 2.047 1 94.69 44 ALA B O 1
ATOM 1552 N N . GLN B 1 45 ? 16.812 20.266 0.534 1 92.31 45 GLN B N 1
ATOM 1553 C CA . GLN B 1 45 ? 17.125 18.859 0.267 1 92.31 45 GLN B CA 1
ATOM 1554 C C . GLN B 1 45 ? 18.516 18.719 -0.35 1 92.31 45 GLN B C 1
ATOM 1556 O O . GLN B 1 45 ? 19.25 17.781 -0.035 1 92.31 45 GLN B O 1
ATOM 1561 N N . SER B 1 46 ? 18.797 19.609 -1.23 1 93.94 46 SER B N 1
ATOM 1562 C CA . SER B 1 46 ? 20.109 19.594 -1.857 1 93.94 46 SER B CA 1
ATOM 1563 C C . SER B 1 46 ? 21.203 19.906 -0.846 1 93.94 46 SER B C 1
ATOM 1565 O O . SER B 1 46 ? 22.328 19.422 -0.968 1 93.94 46 SER B O 1
ATOM 1567 N N . ASP B 1 47 ? 20.859 20.672 0.178 1 94.25 47 ASP B N 1
ATOM 1568 C CA . ASP B 1 47 ? 21.828 21.109 1.178 1 94.25 47 ASP B CA 1
ATOM 1569 C C . ASP B 1 47 ? 22.094 20.016 2.207 1 94.25 47 ASP B C 1
ATOM 1571 O O . ASP B 1 47 ? 23.125 20.031 2.881 1 94.25 47 ASP B O 1
ATOM 1575 N N . GLY B 1 48 ? 21.094 19.219 2.439 1 92.88 48 GLY B N 1
ATOM 1576 C CA . GLY B 1 48 ? 21.359 18.109 3.346 1 92.88 48 GLY B CA 1
ATOM 1577 C C . GLY B 1 48 ? 20.141 17.734 4.184 1 92.88 48 GLY B C 1
ATOM 1578 O O . GLY B 1 48 ? 19.141 18.453 4.203 1 92.88 48 GLY B O 1
ATOM 1579 N N . VAL B 1 49 ? 20.328 16.656 4.949 1 92.69 49 VAL B N 1
ATOM 1580 C CA . VAL B 1 49 ? 19.25 16.016 5.695 1 92.69 49 VAL B CA 1
ATOM 1581 C C . VAL B 1 49 ? 18.75 16.953 6.793 1 92.69 49 VAL B C 1
ATOM 1583 O O . VAL B 1 49 ? 17.531 17.156 6.945 1 92.69 49 VAL B O 1
ATOM 1586 N N . LYS B 1 50 ? 19.656 17.562 7.504 1 94.12 50 LYS B N 1
ATOM 1587 C CA . LYS B 1 50 ? 19.266 18.422 8.633 1 94.12 50 LYS B CA 1
ATOM 1588 C C . LYS B 1 50 ? 18.453 19.625 8.164 1 94.12 50 LYS B C 1
ATOM 1590 O O . LYS B 1 50 ? 17.391 19.906 8.719 1 94.12 50 LYS B O 1
ATOM 1595 N N . LYS B 1 51 ? 18.953 20.281 7.172 1 94.88 51 LYS B N 1
ATOM 1596 C CA . LYS B 1 51 ? 18.25 21.453 6.637 1 94.88 51 LYS B CA 1
ATOM 1597 C C . LYS B 1 51 ? 16.906 21.062 6.031 1 94.88 51 LYS B C 1
ATOM 1599 O O . LYS B 1 51 ? 15.922 21.781 6.172 1 94.88 51 LYS B O 1
ATOM 1604 N N . ALA B 1 52 ? 16.859 19.922 5.375 1 94.75 52 ALA B N 1
ATOM 1605 C CA . ALA B 1 52 ? 15.617 19.422 4.781 1 94.75 52 ALA B CA 1
ATOM 1606 C C . ALA B 1 52 ? 14.555 19.188 5.848 1 94.75 52 ALA B C 1
ATOM 1608 O O . ALA B 1 52 ? 13.406 19.609 5.695 1 94.75 52 ALA B O 1
ATOM 1609 N N . ARG B 1 53 ? 14.953 18.594 6.941 1 94.56 53 ARG B N 1
ATOM 1610 C CA . ARG B 1 53 ? 14.008 18.266 8 1 94.56 53 ARG B CA 1
ATOM 1611 C C . ARG B 1 53 ? 13.469 19.547 8.664 1 94.56 53 ARG B C 1
ATOM 1613 O O . ARG B 1 53 ? 12.289 19.609 9 1 94.56 53 ARG B O 1
ATOM 1620 N N . ILE B 1 54 ? 14.344 20.516 8.797 1 93.38 54 ILE B N 1
ATOM 1621 C CA . ILE B 1 54 ? 13.914 21.812 9.336 1 93.38 54 ILE B CA 1
ATOM 1622 C C . ILE B 1 54 ? 12.898 22.453 8.398 1 93.38 54 ILE B C 1
ATOM 1624 O O . ILE B 1 54 ? 11.859 22.938 8.844 1 93.38 54 ILE B O 1
ATOM 1628 N N . ALA B 1 55 ? 13.227 22.406 7.129 1 94.69 55 ALA B N 1
ATOM 1629 C CA . ALA B 1 55 ? 12.328 22.953 6.121 1 94.69 55 ALA B CA 1
ATOM 1630 C C . ALA B 1 55 ? 10.977 22.25 6.133 1 94.69 55 ALA B C 1
ATOM 1632 O O . ALA B 1 55 ? 9.93 22.875 5.969 1 94.69 55 ALA B O 1
ATOM 1633 N N . TYR B 1 56 ? 10.977 20.891 6.281 1 94.5 56 TYR B N 1
ATOM 1634 C CA . TYR B 1 56 ? 9.734 20.125 6.355 1 94.5 56 TYR B CA 1
ATOM 1635 C C . TYR B 1 56 ? 8.883 20.562 7.535 1 94.5 56 TYR B C 1
ATOM 1637 O O . TYR B 1 56 ? 7.691 20.828 7.383 1 94.5 56 TYR B O 1
ATOM 1645 N N . ASP B 1 57 ? 9.562 20.688 8.68 1 93.19 57 ASP B N 1
ATOM 1646 C CA . ASP B 1 57 ? 8.859 21.078 9.898 1 93.19 57 ASP B CA 1
ATOM 1647 C C . ASP B 1 57 ? 8.188 22.438 9.742 1 93.19 57 ASP B C 1
ATOM 1649 O O . ASP B 1 57 ? 7.031 22.609 10.133 1 93.19 57 ASP B O 1
ATOM 1653 N N . GLU B 1 58 ? 8.93 23.297 9.195 1 93.88 58 GLU B N 1
ATOM 1654 C CA . GLU B 1 58 ? 8.406 24.641 8.977 1 93.88 58 GLU B CA 1
ATOM 1655 C C . GLU B 1 58 ? 7.211 24.625 8.023 1 93.88 58 GLU B C 1
ATOM 1657 O O . GLU B 1 58 ? 6.211 25.297 8.258 1 93.88 58 GLU B O 1
ATOM 1662 N N . ALA B 1 59 ? 7.305 23.891 6.977 1 94.75 59 ALA B N 1
ATOM 1663 C CA . ALA B 1 59 ? 6.258 23.812 5.957 1 94.75 59 ALA B CA 1
ATOM 1664 C C . ALA B 1 59 ? 4.984 23.188 6.52 1 94.75 59 ALA B C 1
ATOM 1666 O O . ALA B 1 59 ? 3.879 23.531 6.098 1 94.75 59 ALA B O 1
ATOM 1667 N N . TYR B 1 60 ? 5.133 22.297 7.484 1 95.75 60 TYR B N 1
ATOM 1668 C CA . TYR B 1 60 ? 4.004 21.531 8.016 1 95.75 60 TYR B CA 1
ATOM 1669 C C . TYR B 1 60 ? 3.322 22.297 9.148 1 95.75 60 TYR B C 1
ATOM 1671 O O . TYR B 1 60 ? 2.182 22 9.508 1 95.75 60 TYR B O 1
ATOM 1679 N N . GLN B 1 61 ? 3.936 23.359 9.68 1 93.81 61 GLN B N 1
ATOM 1680 C CA . GLN B 1 61 ? 3.484 24.047 10.883 1 93.81 61 GLN B CA 1
ATOM 1681 C C . GLN B 1 61 ? 2.068 24.578 10.711 1 93.81 61 GLN B C 1
ATOM 1683 O O . GLN B 1 61 ? 1.234 24.453 11.609 1 93.81 61 GLN B O 1
ATOM 1688 N N . PRO B 1 62 ? 1.737 25.125 9.547 1 94.62 62 PRO B N 1
ATOM 1689 C CA . PRO B 1 62 ? 0.399 25.703 9.391 1 94.62 62 PRO B CA 1
ATOM 1690 C C . PRO B 1 62 ? -0.705 24.641 9.438 1 94.62 62 PRO B C 1
ATOM 1692 O O . PRO B 1 62 ? -1.884 24.984 9.562 1 94.62 62 PRO B O 1
ATOM 1695 N N . TYR B 1 63 ? -0.353 23.375 9.336 1 95.62 63 TYR B N 1
ATOM 1696 C CA . TYR B 1 63 ? -1.36 22.344 9.18 1 95.62 63 TYR B CA 1
ATOM 1697 C C . TYR B 1 63 ? -1.472 21.5 10.445 1 95.62 63 TYR B C 1
ATOM 1699 O O . TYR B 1 63 ? -2.229 20.516 10.484 1 95.62 63 TYR B O 1
ATOM 1707 N N . VAL B 1 64 ? -0.648 21.812 11.375 1 94.25 64 VAL B N 1
ATOM 1708 C CA . VAL B 1 64 ? -0.727 21.109 12.656 1 94.25 64 VAL B CA 1
ATOM 1709 C C . VAL B 1 64 ? -2.074 21.391 13.32 1 94.25 64 VAL B C 1
ATOM 1711 O O . VAL B 1 64 ? -2.555 22.531 13.305 1 94.25 64 VAL B O 1
ATOM 1714 N N . SER B 1 65 ? -2.719 20.359 13.844 1 92.44 65 SER B N 1
ATOM 1715 C CA . SER B 1 65 ? -4.02 20.453 14.5 1 92.44 65 SER B CA 1
ATOM 1716 C C . SER B 1 65 ? -3.984 19.844 15.898 1 92.44 65 SER B C 1
ATOM 1718 O O . SER B 1 65 ? -2.918 19.75 16.516 1 92.44 65 SER B O 1
ATOM 1720 N N . ASN B 1 66 ? -5.262 19.594 16.453 1 90.5 66 ASN B N 1
ATOM 1721 C CA . ASN B 1 66 ? -5.336 19.016 17.781 1 90.5 66 ASN B CA 1
ATOM 1722 C C . ASN B 1 66 ? -5 17.531 17.766 1 90.5 66 ASN B C 1
ATOM 1724 O O . ASN B 1 66 ? -4.668 16.953 18.812 1 90.5 66 ASN B O 1
ATOM 1728 N N . PHE B 1 67 ? -5.129 16.891 16.672 1 97.19 67 PHE B N 1
ATOM 1729 C CA . PHE B 1 67 ? -4.785 15.477 16.531 1 97.19 67 PHE B CA 1
ATOM 1730 C C . PHE B 1 67 ? -3.939 15.25 15.289 1 97.19 67 PHE B C 1
ATOM 1732 O O . PHE B 1 67 ? -4.465 15.203 14.172 1 97.19 67 PHE B O 1
ATOM 1739 N N . ASN B 1 68 ? -2.664 15.039 15.5 1 97.94 68 ASN B N 1
ATOM 1740 C CA . ASN B 1 68 ? -1.688 14.859 14.43 1 97.94 68 ASN B CA 1
ATOM 1741 C C . ASN B 1 68 ? -1.203 13.414 14.359 1 97.94 68 ASN B C 1
ATOM 1743 O O . ASN B 1 68 ? -0.796 12.836 15.367 1 97.94 68 ASN B O 1
ATOM 1747 N N . VAL B 1 69 ? -1.302 12.914 13.156 1 98.44 69 VAL B N 1
ATOM 1748 C CA . VAL B 1 69 ? -0.836 11.555 12.898 1 98.44 69 VAL B CA 1
ATOM 1749 C C . VAL B 1 69 ? 0.328 11.586 11.906 1 98.44 69 VAL B C 1
ATOM 1751 O O . VAL B 1 69 ? 0.167 12.023 10.766 1 98.44 69 VAL B O 1
ATOM 1754 N N . VAL B 1 70 ? 1.439 11.125 12.352 1 97.81 70 VAL B N 1
ATOM 1755 C CA . VAL B 1 70 ? 2.633 11.086 11.516 1 97.81 70 VAL B CA 1
ATOM 1756 C C . VAL B 1 70 ? 2.871 9.672 11.008 1 97.81 70 VAL B C 1
ATOM 1758 O O . VAL B 1 70 ? 2.82 8.711 11.781 1 97.81 70 VAL B O 1
ATOM 1761 N N . LEU B 1 71 ? 3.045 9.586 9.719 1 97.19 71 LEU B N 1
ATOM 1762 C CA . LEU B 1 71 ? 3.414 8.297 9.141 1 97.19 71 LEU B CA 1
ATOM 1763 C C . LEU B 1 71 ? 4.914 8.055 9.281 1 97.19 71 LEU B C 1
ATOM 1765 O O . LEU B 1 71 ? 5.723 8.875 8.836 1 97.19 71 LEU B O 1
ATOM 1769 N N . ASP B 1 72 ? 5.219 6.973 9.867 1 93.31 72 ASP B N 1
ATOM 1770 C CA . ASP B 1 72 ? 6.605 6.594 10.133 1 93.31 72 ASP B CA 1
ATOM 1771 C C . ASP B 1 72 ? 6.781 5.078 10.086 1 93.31 72 ASP B C 1
ATOM 1773 O O . ASP B 1 72 ? 5.957 4.336 10.625 1 93.31 72 ASP B O 1
ATOM 1777 N N . GLU B 1 73 ? 7.832 4.609 9.461 1 88.44 73 GLU B N 1
ATOM 1778 C CA . GLU B 1 73 ? 8.078 3.178 9.32 1 88.44 73 GLU B CA 1
ATOM 1779 C C . GLU B 1 73 ? 8.219 2.502 10.68 1 88.44 73 GLU B C 1
ATOM 1781 O O . GLU B 1 73 ? 7.938 1.31 10.82 1 88.44 73 GLU B O 1
ATOM 1786 N N . ASN B 1 74 ? 8.57 3.26 11.672 1 89.44 74 ASN B N 1
ATOM 1787 C CA . ASN B 1 74 ? 8.766 2.711 13.008 1 89.44 74 ASN B CA 1
ATOM 1788 C C . ASN B 1 74 ? 7.555 2.959 13.898 1 89.44 74 ASN B C 1
ATOM 1790 O O . ASN B 1 74 ? 7.59 2.678 15.102 1 89.44 74 ASN B O 1
ATOM 1794 N N . GLY B 1 75 ? 6.555 3.5 13.352 1 95.31 75 GLY B N 1
ATOM 1795 C CA . GLY B 1 75 ? 5.352 3.777 14.117 1 95.31 75 GLY B CA 1
ATOM 1796 C C . GLY B 1 75 ? 4.535 2.535 14.414 1 95.31 75 GLY B C 1
ATOM 1797 O O . GLY B 1 75 ? 4.918 1.427 14.031 1 95.31 75 GLY B O 1
ATOM 1798 N N . LYS B 1 76 ? 3.504 2.709 15.156 1 97.25 76 LYS B N 1
ATOM 1799 C CA . LYS B 1 76 ? 2.59 1.624 15.492 1 97.25 76 LYS B CA 1
ATOM 1800 C C . LYS B 1 76 ? 1.85 1.121 14.258 1 97.25 76 LYS B C 1
ATOM 1802 O O . LYS B 1 76 ? 1.36 1.918 13.453 1 97.25 76 LYS B O 1
ATOM 1807 N N . MET B 1 77 ? 1.805 -0.114 14.062 1 97 77 MET B N 1
ATOM 1808 C CA . MET B 1 77 ? 1.041 -0.707 12.969 1 97 77 MET B CA 1
ATOM 1809 C C . MET B 1 77 ? -0.393 -0.995 13.398 1 97 77 MET B C 1
ATOM 1811 O O . MET B 1 77 ? -0.62 -1.73 14.359 1 97 77 MET B O 1
ATOM 1815 N N . LEU B 1 78 ? -1.323 -0.413 12.688 1 97.5 78 LEU B N 1
ATOM 1816 C CA . LEU B 1 78 ? -2.742 -0.599 12.969 1 97.5 78 LEU B CA 1
ATOM 1817 C C . LEU B 1 78 ? -3.402 -1.45 11.891 1 97.5 78 LEU B C 1
ATOM 1819 O O . LEU B 1 78 ? -2.979 -1.433 10.734 1 97.5 78 LEU B O 1
ATOM 1823 N N . ASP B 1 79 ? -4.363 -2.199 12.273 1 96.94 79 ASP B N 1
ATOM 1824 C CA . ASP B 1 79 ? -5.242 -2.736 11.234 1 96.94 79 ASP B CA 1
ATOM 1825 C C . ASP B 1 79 ? -6.348 -1.744 10.883 1 96.94 79 ASP B C 1
ATOM 1827 O O . ASP B 1 79 ? -6.43 -0.665 11.477 1 96.94 79 ASP B O 1
ATOM 1831 N N . SER B 1 80 ? -7.168 -2.074 9.969 1 97.19 80 SER B N 1
ATOM 1832 C CA . SER B 1 80 ? -8.141 -1.114 9.453 1 97.19 80 SER B CA 1
ATOM 1833 C C . SER B 1 80 ? -9.18 -0.761 10.516 1 97.19 80 SER B C 1
ATOM 1835 O O . SER B 1 80 ? -9.664 0.369 10.555 1 97.19 80 SER B O 1
ATOM 1837 N N . LEU B 1 81 ? -9.531 -1.733 11.391 1 96.81 81 LEU B N 1
ATOM 1838 C CA . LEU B 1 81 ? -10.477 -1.453 12.461 1 96.81 81 LEU B CA 1
ATOM 1839 C C . LEU B 1 81 ? -9.867 -0.508 13.492 1 96.81 81 LEU B C 1
ATOM 1841 O O . LEU B 1 81 ? -10.516 0.451 13.922 1 96.81 81 LEU B O 1
ATOM 1845 N N . GLU B 1 82 ? -8.688 -0.788 13.844 1 98 82 GLU B N 1
ATOM 1846 C CA . GLU B 1 82 ? -7.973 0.076 14.773 1 98 82 GLU B CA 1
ATOM 1847 C C . GLU B 1 82 ? -7.777 1.474 14.195 1 98 82 GLU B C 1
ATOM 1849 O O . GLU B 1 82 ? -7.887 2.471 14.906 1 98 82 GLU B O 1
ATOM 1854 N N . PHE B 1 83 ? -7.453 1.556 12.938 1 98.38 83 PHE B N 1
ATOM 1855 C CA . PHE B 1 83 ? -7.324 2.832 12.242 1 98.38 83 PHE B CA 1
ATOM 1856 C C . PHE B 1 83 ? -8.625 3.627 12.32 1 98.38 83 PHE B C 1
ATOM 1858 O O . PHE B 1 83 ? -8.609 4.82 12.633 1 98.38 83 PHE B O 1
ATOM 1865 N N . ALA B 1 84 ? -9.688 2.955 12.055 1 98 84 ALA B N 1
ATOM 1866 C CA . ALA B 1 84 ? -11 3.594 12.109 1 98 84 ALA B CA 1
ATOM 1867 C C . ALA B 1 84 ? -11.297 4.117 13.508 1 98 84 ALA B C 1
ATOM 1869 O O . ALA B 1 84 ? -11.805 5.234 13.664 1 98 84 ALA B O 1
ATOM 1870 N N . GLN B 1 85 ? -10.992 3.291 14.461 1 98 85 GLN B N 1
ATOM 1871 C CA . GLN B 1 85 ? -11.211 3.678 15.852 1 98 85 GLN B CA 1
ATOM 1872 C C . GLN B 1 85 ? -10.375 4.898 16.219 1 98 85 GLN B C 1
ATOM 1874 O O . GLN B 1 85 ? -10.82 5.75 17 1 98 85 GLN B O 1
ATOM 1879 N N . MET B 1 86 ? -9.203 4.984 15.664 1 97.81 86 MET B N 1
ATOM 1880 C CA . MET B 1 86 ? -8.273 6.066 15.977 1 97.81 86 MET B CA 1
ATOM 1881 C C . MET B 1 86 ? -8.867 7.422 15.609 1 97.81 86 MET B C 1
ATOM 1883 O O . MET B 1 86 ? -8.68 8.406 16.328 1 97.81 86 MET B O 1
ATOM 1887 N N . ILE B 1 87 ? -9.719 7.426 14.531 1 97.38 87 ILE B N 1
ATOM 1888 C CA . ILE B 1 87 ? -10.172 8.734 14.078 1 97.38 87 ILE B CA 1
ATOM 1889 C C . ILE B 1 87 ? -11.656 8.898 14.383 1 97.38 87 ILE B C 1
ATOM 1891 O O . ILE B 1 87 ? -12.258 9.914 14.031 1 97.38 87 ILE B O 1
ATOM 1895 N N . LYS B 1 88 ? -12.391 7.965 14.898 1 96 88 LYS B N 1
ATOM 1896 C CA . LYS B 1 88 ? -13.844 7.898 15.055 1 96 88 LYS B CA 1
ATOM 1897 C C . LYS B 1 88 ? -14.367 9.133 15.773 1 96 88 LYS B C 1
ATOM 1899 O O . LYS B 1 88 ? -15.367 9.727 15.359 1 96 88 LYS B O 1
ATOM 1904 N N . ASN B 1 89 ? -13.766 9.641 16.844 1 92 89 ASN B N 1
ATOM 1905 C CA . ASN B 1 89 ? -14.328 10.734 17.625 1 92 89 ASN B CA 1
ATOM 1906 C C . ASN B 1 89 ? -13.508 12.016 17.469 1 92 89 ASN B C 1
ATOM 1908 O O . ASN B 1 89 ? -13.633 12.938 18.281 1 92 89 ASN B O 1
ATOM 1912 N N . CYS B 1 90 ? -12.805 12.039 16.391 1 94.44 90 CYS B N 1
ATOM 1913 C CA . CYS B 1 90 ? -12.023 13.242 16.156 1 94.44 90 CYS B CA 1
ATOM 1914 C C . CYS B 1 90 ? -12.812 14.266 15.359 1 94.44 90 CYS B C 1
ATOM 1916 O O . CYS B 1 90 ? -13.609 13.906 14.484 1 94.44 90 CYS B O 1
ATOM 1918 N N . THR B 1 91 ? -12.672 15.5 15.734 1 95.88 91 THR B N 1
ATOM 1919 C CA . THR B 1 91 ? -13.289 16.578 14.969 1 95.88 91 THR B CA 1
ATOM 1920 C C . THR B 1 91 ? -12.398 17 13.812 1 95.88 91 THR B C 1
ATOM 1922 O O . THR B 1 91 ? -12.883 17.328 12.727 1 95.88 91 THR B O 1
ATOM 1925 N N . LYS B 1 92 ? -11.094 17.062 14.109 1 97.38 92 LYS B N 1
ATOM 1926 C CA . LYS B 1 92 ? -10.094 17.422 13.109 1 97.38 92 LYS B CA 1
ATOM 1927 C C . LYS B 1 92 ? -8.852 16.547 13.25 1 97.38 92 LYS B C 1
ATOM 1929 O O . LYS B 1 92 ? -8.32 16.391 14.344 1 97.38 92 LYS B O 1
ATOM 1934 N N . VAL B 1 93 ? -8.422 15.969 12.148 1 97.88 93 VAL B N 1
ATOM 1935 C CA . VAL B 1 93 ? -7.227 15.125 12.133 1 97.88 93 VAL B CA 1
ATOM 1936 C C . VAL B 1 93 ? -6.285 15.594 11.016 1 97.88 93 VAL B C 1
ATOM 1938 O O . VAL B 1 93 ? -6.723 15.836 9.891 1 97.88 93 VAL B O 1
ATOM 1941 N N . SER B 1 94 ? -5.031 15.695 11.336 1 98.38 94 SER B N 1
ATOM 1942 C CA . SER B 1 94 ? -4.016 16.016 10.336 1 98.38 94 SER B CA 1
ATOM 1943 C C . SER B 1 94 ? -3.016 14.875 10.18 1 98.38 94 SER B C 1
ATOM 1945 O O . SER B 1 94 ? -2.35 14.492 11.141 1 98.38 94 SER B O 1
ATOM 1947 N N . PHE B 1 95 ? -2.941 14.391 8.977 1 98.44 95 PHE B N 1
ATOM 1948 C CA . PHE B 1 95 ? -1.947 13.375 8.641 1 98.44 95 PHE B CA 1
ATOM 1949 C C . PHE B 1 95 ? -0.728 14.016 7.988 1 98.44 95 PHE B C 1
ATOM 1951 O O . PHE B 1 95 ? -0.86 14.938 7.184 1 98.44 95 PHE B O 1
ATOM 1958 N N . PHE B 1 96 ? 0.431 13.469 8.305 1 97.88 96 PHE B N 1
ATOM 1959 C CA . PHE B 1 96 ? 1.666 13.992 7.73 1 97.88 96 PHE B CA 1
ATOM 1960 C C . PHE B 1 96 ? 2.494 12.867 7.113 1 97.88 96 PHE B C 1
ATOM 1962 O O . PHE B 1 96 ? 2.805 11.875 7.781 1 97.88 96 PHE B O 1
ATOM 1969 N N . ILE B 1 97 ? 2.836 12.984 5.867 1 95.69 97 ILE B N 1
ATOM 1970 C CA . ILE B 1 97 ? 3.713 12.07 5.141 1 95.69 97 ILE B CA 1
ATOM 1971 C C . ILE B 1 97 ? 5.082 12.719 4.938 1 95.69 97 ILE B C 1
ATOM 1973 O O . ILE B 1 97 ? 5.176 13.812 4.379 1 95.69 97 ILE B O 1
ATOM 1977 N N . GLY B 1 98 ? 6.094 12.117 5.328 1 90 98 GLY B N 1
ATOM 1978 C CA . GLY B 1 98 ? 7.434 12.68 5.328 1 90 98 GLY B CA 1
ATOM 1979 C C . GLY B 1 98 ? 8 12.867 3.932 1 90 98 GLY B C 1
ATOM 1980 O O . GLY B 1 98 ? 7.648 12.133 3.008 1 90 98 GLY B O 1
ATOM 1981 N N . GLY B 1 99 ? 8.852 13.812 3.818 1 86.38 99 GLY B N 1
ATOM 1982 C CA . GLY B 1 99 ? 9.617 13.977 2.592 1 86.38 99 GLY B CA 1
ATOM 1983 C C . GLY B 1 99 ? 10.734 12.961 2.438 1 86.38 99 GLY B C 1
ATOM 1984 O O . GLY B 1 99 ? 10.734 11.93 3.113 1 86.38 99 GLY B O 1
ATOM 1985 N N . ALA B 1 100 ? 11.656 13.148 1.523 1 85.62 100 ALA B N 1
ATOM 1986 C CA . ALA B 1 100 ? 12.734 12.234 1.158 1 85.62 100 ALA B CA 1
ATOM 1987 C C . ALA B 1 100 ? 13.602 11.891 2.369 1 85.62 100 ALA B C 1
ATOM 1989 O O . ALA B 1 100 ? 14.141 10.789 2.463 1 85.62 100 ALA B O 1
ATOM 1990 N N . TYR B 1 101 ? 13.586 12.797 3.371 1 89.38 101 TYR B N 1
ATOM 1991 C CA . TYR B 1 101 ? 14.492 12.602 4.496 1 89.38 101 TYR B CA 1
ATOM 1992 C C . TYR B 1 101 ? 13.719 12.359 5.785 1 89.38 101 TYR B C 1
ATOM 1994 O O . TYR B 1 101 ? 14.289 12.359 6.875 1 89.38 101 TYR B O 1
ATOM 2002 N N . GLY B 1 102 ? 12.469 12.203 5.68 1 90.38 102 GLY B N 1
ATOM 2003 C CA . GLY B 1 102 ? 11.648 11.914 6.844 1 90.38 102 GLY B CA 1
ATOM 2004 C C . GLY B 1 102 ? 11.469 13.117 7.754 1 90.38 102 GLY B C 1
ATOM 2005 O O . GLY B 1 102 ? 11.711 14.258 7.352 1 90.38 102 GLY B O 1
ATOM 2006 N N . PHE B 1 103 ? 11.008 12.875 8.953 1 92.44 103 PHE B N 1
ATOM 2007 C CA . PHE B 1 103 ? 10.68 13.922 9.922 1 92.44 103 PHE B CA 1
ATOM 2008 C C . PHE B 1 103 ? 11.812 14.109 10.922 1 92.44 103 PHE B C 1
ATOM 2010 O O . PHE B 1 103 ? 12.602 13.188 11.156 1 92.44 103 PHE B O 1
ATOM 2017 N N . SER B 1 104 ? 11.867 15.32 11.461 1 92.75 104 SER B N 1
ATOM 2018 C CA . SER B 1 104 ? 12.719 15.523 12.633 1 92.75 104 SER B CA 1
ATOM 2019 C C . SER B 1 104 ? 12.117 14.867 13.867 1 92.75 104 SER B C 1
ATOM 2021 O O . SER B 1 104 ? 10.906 14.672 13.945 1 92.75 104 SER B O 1
ATOM 2023 N N . ASP B 1 105 ? 12.984 14.523 14.789 1 92.81 105 ASP B N 1
ATOM 2024 C CA . ASP B 1 105 ? 12.516 13.953 16.047 1 92.81 105 ASP B CA 1
ATOM 2025 C C . ASP B 1 105 ? 11.578 14.914 16.766 1 92.81 105 ASP B C 1
ATOM 2027 O O . ASP B 1 105 ? 10.609 14.492 17.406 1 92.81 105 ASP B O 1
ATOM 2031 N N . GLU B 1 106 ? 11.859 16.156 16.625 1 92.12 106 GLU B N 1
ATOM 2032 C CA . GLU B 1 106 ? 11.047 17.188 17.266 1 92.12 106 GLU B CA 1
ATOM 2033 C C . GLU B 1 106 ? 9.625 17.188 16.734 1 92.12 106 GLU B C 1
ATOM 2035 O O . GLU B 1 106 ? 8.664 17.312 17.5 1 92.12 106 GLU B O 1
ATOM 2040 N N . PHE B 1 107 ? 9.484 17.031 15.469 1 94.19 107 PHE B N 1
ATOM 2041 C CA . PHE B 1 107 ? 8.156 17 14.867 1 94.19 107 PHE B CA 1
ATOM 2042 C C . PHE B 1 107 ? 7.398 15.75 15.273 1 94.19 107 PHE B C 1
ATOM 2044 O O . PHE B 1 107 ? 6.207 15.812 15.586 1 94.19 107 PHE B O 1
ATOM 2051 N N . LYS B 1 108 ? 8.094 14.586 15.266 1 94.19 108 LYS B N 1
ATOM 2052 C CA . LYS B 1 108 ? 7.477 13.312 15.633 1 94.19 108 LYS B CA 1
ATOM 2053 C C . LYS B 1 108 ? 6.945 13.352 17.062 1 94.19 108 LYS B C 1
ATOM 2055 O O . LYS B 1 108 ? 5.883 12.797 17.344 1 94.19 108 LYS B O 1
ATOM 2060 N N . LYS B 1 109 ? 7.598 14.031 17.906 1 92.31 109 LYS B N 1
ATOM 2061 C CA . LYS B 1 109 ? 7.227 14.117 19.328 1 92.31 109 LYS B CA 1
ATOM 2062 C C . LYS B 1 109 ? 5.938 14.914 19.5 1 92.31 109 LYS B C 1
ATOM 2064 O O . LYS B 1 109 ? 5.215 14.711 20.484 1 92.31 109 LYS B O 1
ATOM 2069 N N . LYS B 1 110 ? 5.664 15.781 18.609 1 91.38 110 LYS B N 1
ATOM 2070 C CA . LYS B 1 110 ? 4.48 16.625 18.688 1 91.38 110 LYS B CA 1
ATOM 2071 C C . LYS B 1 110 ? 3.236 15.883 18.219 1 91.38 110 LYS B C 1
ATOM 2073 O O . LYS B 1 110 ? 2.111 16.328 18.469 1 91.38 110 LYS B O 1
ATOM 2078 N N . ALA B 1 111 ? 3.424 14.797 17.531 1 95.75 111 ALA B N 1
ATOM 2079 C CA . ALA B 1 111 ? 2.303 14.047 16.969 1 95.75 111 ALA B CA 1
ATOM 2080 C C . ALA B 1 111 ? 1.599 13.219 18.031 1 95.75 111 ALA B C 1
ATOM 2082 O O . ALA B 1 111 ? 2.248 12.641 18.906 1 95.75 111 ALA B O 1
ATOM 2083 N N . GLN B 1 112 ? 0.396 13.18 18.078 1 96.81 112 GLN B N 1
ATOM 2084 C CA . GLN B 1 112 ? -0.375 12.352 19 1 96.81 112 GLN B CA 1
ATOM 2085 C C . GLN B 1 112 ? -0.22 10.867 18.672 1 96.81 112 GLN B C 1
ATOM 2087 O O . GLN B 1 112 ? -0.276 10.016 19.562 1 96.81 112 GLN B O 1
ATOM 2092 N N . LYS B 1 113 ? -0.047 10.555 17.344 1 97.69 113 LYS B N 1
ATOM 2093 C CA . LYS B 1 113 ? 0.148 9.172 16.922 1 97.69 113 LYS B CA 1
ATOM 2094 C C . LYS B 1 113 ? 1.244 9.078 15.859 1 97.69 113 LYS B C 1
ATOM 2096 O O . LYS B 1 113 ? 1.331 9.922 14.969 1 97.69 113 LYS B O 1
ATOM 2101 N N . LEU B 1 114 ? 2.074 8.148 16.047 1 97.69 114 LEU B N 1
ATOM 2102 C CA . LEU B 1 114 ? 2.994 7.676 15.016 1 97.69 114 LEU B CA 1
ATOM 2103 C C . LEU B 1 114 ? 2.564 6.312 14.492 1 97.69 114 LEU B C 1
ATOM 2105 O O . LEU B 1 114 ? 2.543 5.332 15.242 1 97.69 114 LEU B O 1
ATOM 2109 N N . ILE B 1 115 ? 2.23 6.266 13.141 1 98.06 115 ILE B N 1
ATOM 2110 C CA . ILE B 1 115 ? 1.732 4.988 12.648 1 98.06 115 ILE B CA 1
ATOM 2111 C C . ILE B 1 115 ? 2.529 4.562 11.414 1 98.06 115 ILE B C 1
ATOM 2113 O O . ILE B 1 115 ? 3.066 5.406 10.695 1 98.06 115 ILE B O 1
ATOM 2117 N N . SER B 1 116 ? 2.65 3.336 11.273 1 97.31 116 SER B N 1
ATOM 2118 C CA . SER B 1 116 ? 3.236 2.734 10.078 1 97.31 116 SER B CA 1
ATOM 2119 C C . SER B 1 116 ? 2.174 2.041 9.227 1 97.31 116 SER B C 1
ATOM 2121 O O . SER B 1 116 ? 1.336 1.306 9.758 1 97.31 116 SER B O 1
ATOM 2123 N N . LEU B 1 117 ? 2.18 2.322 7.945 1 97.44 117 LEU B N 1
ATOM 2124 C CA . LEU B 1 117 ? 1.212 1.693 7.051 1 97.44 117 LEU B CA 1
ATOM 2125 C C . LEU B 1 117 ? 1.611 0.254 6.746 1 97.44 117 LEU B C 1
ATOM 2127 O O . LEU B 1 117 ? 0.756 -0.58 6.438 1 97.44 117 LEU B O 1
ATOM 2131 N N . SER B 1 118 ? 2.842 -0.048 6.793 1 96.88 118 SER B N 1
ATOM 2132 C CA . SER B 1 118 ? 3.416 -1.354 6.484 1 96.88 118 SER B CA 1
ATOM 2133 C C . SER B 1 118 ? 4.852 -1.459 6.988 1 96.88 118 SER B C 1
ATOM 2135 O O . SER B 1 118 ? 5.504 -0.443 7.234 1 96.88 118 SER B O 1
ATOM 2137 N N . ARG B 1 119 ? 5.32 -2.629 7.184 1 96.25 119 ARG B N 1
ATOM 2138 C CA . ARG B 1 119 ? 6.734 -2.832 7.48 1 96.25 119 ARG B CA 1
ATOM 2139 C C . ARG B 1 119 ? 7.59 -2.623 6.238 1 96.25 119 ARG B C 1
ATOM 2141 O O . ARG B 1 119 ? 8.805 -2.455 6.336 1 96.25 119 ARG B O 1
ATOM 2148 N N . LEU B 1 120 ? 6.953 -2.65 5.102 1 96.62 120 LEU B N 1
ATOM 2149 C CA . LEU B 1 120 ? 7.637 -2.455 3.824 1 96.62 120 LEU B CA 1
ATOM 2150 C C . LEU B 1 120 ? 7.867 -0.973 3.555 1 96.62 120 LEU B C 1
ATOM 2152 O O . LEU B 1 120 ? 7 -0.143 3.836 1 96.62 120 LEU B O 1
ATOM 2156 N N . THR B 1 121 ? 8.977 -0.641 3.057 1 93.56 121 THR B N 1
ATOM 2157 C CA . THR B 1 121 ? 9.195 0.694 2.514 1 93.56 121 THR B CA 1
ATOM 2158 C C . THR B 1 121 ? 8.477 0.86 1.176 1 93.56 121 THR B C 1
ATOM 2160 O O . THR B 1 121 ? 8.633 0.03 0.277 1 93.56 121 THR B O 1
ATOM 2163 N N . THR B 1 122 ? 7.664 1.819 1.098 1 93.06 122 THR B N 1
ATOM 2164 C CA . THR B 1 122 ? 6.949 2.07 -0.15 1 93.06 122 THR B CA 1
ATOM 2165 C C . THR B 1 122 ? 7.281 3.459 -0.691 1 93.06 122 THR B C 1
ATOM 2167 O O . THR B 1 122 ? 7.793 4.309 0.038 1 93.06 122 THR B O 1
ATOM 2170 N N . SER B 1 123 ? 7.098 3.643 -1.927 1 91.81 123 SER B N 1
ATOM 2171 C CA . SER B 1 123 ? 7.242 4.98 -2.488 1 91.81 123 SER B CA 1
ATOM 2172 C C . SER B 1 123 ? 6.254 5.953 -1.854 1 91.81 123 SER B C 1
ATOM 2174 O O . SER B 1 123 ? 5.219 5.543 -1.326 1 91.81 123 SER B O 1
ATOM 2176 N N . HIS B 1 124 ? 6.598 7.188 -1.979 1 92.19 124 HIS B N 1
ATOM 2177 C CA . HIS B 1 124 ? 5.742 8.234 -1.43 1 92.19 124 HIS B CA 1
ATOM 2178 C C . HIS B 1 124 ? 4.348 8.188 -2.041 1 92.19 124 HIS B C 1
ATOM 2180 O O . HIS B 1 124 ? 3.348 8.312 -1.33 1 92.19 124 HIS B O 1
ATOM 2186 N N . GLY B 1 125 ? 4.297 7.949 -3.338 1 93.62 125 GLY B N 1
ATOM 2187 C CA . GLY B 1 125 ? 3.0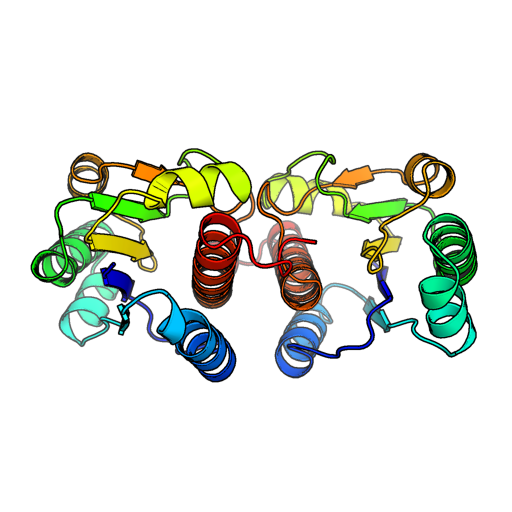12 7.887 -4.02 1 93.62 125 GLY B CA 1
ATOM 2188 C C . GLY B 1 125 ? 2.121 6.77 -3.508 1 93.62 125 GLY B C 1
ATOM 2189 O O . GLY B 1 125 ? 0.926 6.973 -3.285 1 93.62 125 GLY B O 1
ATOM 2190 N N . ILE B 1 126 ? 2.65 5.656 -3.297 1 95.88 126 ILE B N 1
ATOM 2191 C CA . ILE B 1 126 ? 1.888 4.5 -2.84 1 95.88 126 ILE B CA 1
ATOM 2192 C C . ILE B 1 126 ? 1.45 4.711 -1.393 1 95.88 126 ILE B C 1
ATOM 2194 O O . ILE B 1 126 ? 0.321 4.379 -1.024 1 95.88 126 ILE B O 1
ATOM 2198 N N . ALA B 1 127 ? 2.334 5.273 -0.58 1 95.75 127 ALA B N 1
ATOM 2199 C CA . ALA B 1 127 ? 1.975 5.566 0.805 1 95.75 127 ALA B CA 1
ATOM 2200 C C . ALA B 1 127 ? 0.772 6.504 0.871 1 95.75 127 ALA B 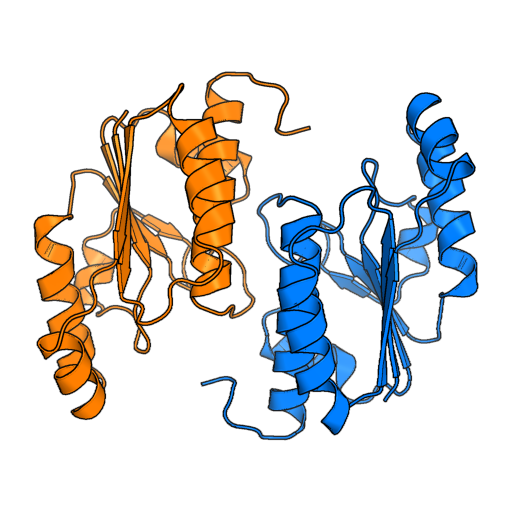C 1
ATOM 2202 O O . ALA B 1 127 ? -0.16 6.273 1.645 1 95.75 127 ALA B O 1
ATOM 2203 N N . LYS B 1 128 ? 0.833 7.555 0.101 1 96.75 128 LYS B N 1
ATOM 2204 C CA . LYS B 1 128 ? -0.257 8.523 0.066 1 96.75 128 LYS B CA 1
ATOM 2205 C C . LYS B 1 128 ? -1.555 7.879 -0.409 1 96.75 128 LYS B C 1
ATOM 2207 O O . LYS B 1 128 ? -2.615 8.094 0.182 1 96.75 128 LYS B O 1
ATOM 2212 N N . LEU B 1 129 ? -1.432 7.121 -1.475 1 97.69 129 LEU B N 1
ATOM 2213 C CA . LEU B 1 129 ? -2.58 6.402 -2.014 1 97.69 129 LEU B CA 1
ATOM 2214 C C . LEU B 1 129 ? -3.203 5.5 -0.955 1 97.69 129 LEU B C 1
ATOM 2216 O O . LEU B 1 129 ? -4.422 5.52 -0.756 1 97.69 129 LEU B O 1
ATOM 2220 N N . MET B 1 130 ? -2.383 4.734 -0.257 1 97.69 130 MET B N 1
ATOM 2221 C CA . MET B 1 130 ? -2.84 3.834 0.798 1 97.69 130 MET B CA 1
ATOM 2222 C C . MET B 1 130 ? -3.541 4.605 1.909 1 97.69 130 MET B C 1
ATOM 2224 O O . MET B 1 130 ? -4.582 4.176 2.412 1 97.69 130 MET B O 1
ATOM 2228 N N . LEU B 1 131 ? -2.951 5.695 2.232 1 98.31 131 LEU B N 1
ATOM 2229 C CA . LEU B 1 131 ? -3.527 6.5 3.305 1 98.31 131 LEU B CA 1
ATOM 2230 C C . LEU B 1 131 ? -4.938 6.957 2.945 1 98.31 131 LEU B C 1
ATOM 2232 O O . LEU B 1 131 ? -5.863 6.816 3.746 1 98.31 131 LEU B O 1
ATOM 2236 N N . PHE B 1 132 ? -5.109 7.465 1.777 1 98.31 132 PHE B N 1
ATOM 2237 C CA . PHE B 1 132 ? -6.418 7.961 1.372 1 98.31 132 PHE B CA 1
ATOM 2238 C C . PHE B 1 132 ? -7.43 6.82 1.312 1 98.31 132 PHE B C 1
ATOM 2240 O O . PHE B 1 132 ? -8.602 7.004 1.667 1 98.31 132 PHE B O 1
ATOM 2247 N N . GLU B 1 133 ? -7.023 5.672 0.844 1 97.81 133 GLU B N 1
ATOM 2248 C CA . GLU B 1 133 ? -7.922 4.52 0.862 1 97.81 133 GLU B CA 1
ATOM 2249 C C . GLU B 1 133 ? -8.328 4.16 2.287 1 97.81 133 GLU B C 1
ATOM 2251 O O . GLU B 1 133 ? -9.5 3.869 2.549 1 97.81 133 GLU B O 1
ATOM 2256 N N . GLN B 1 134 ? -7.379 4.156 3.201 1 98.06 134 GLN B N 1
ATOM 2257 C CA . GLN B 1 134 ? -7.664 3.762 4.578 1 98.06 134 GLN B CA 1
ATOM 2258 C C . GLN B 1 134 ? -8.547 4.793 5.273 1 98.06 134 GLN B C 1
ATOM 2260 O O . GLN B 1 134 ? -9.383 4.441 6.113 1 98.06 134 GLN B O 1
ATOM 2265 N N . ILE B 1 135 ? -8.305 6.07 4.949 1 98.25 135 ILE B N 1
ATOM 2266 C CA . ILE B 1 135 ? -9.195 7.105 5.469 1 98.25 135 ILE B CA 1
ATOM 2267 C C . ILE B 1 135 ? -10.625 6.828 5.016 1 98.25 135 ILE B C 1
ATOM 2269 O O . ILE B 1 135 ? -11.547 6.832 5.832 1 98.25 135 ILE B O 1
ATOM 2273 N N . PHE B 1 136 ? -10.797 6.559 3.725 1 97.94 136 PHE B N 1
ATOM 2274 C CA . PHE B 1 136 ? -12.125 6.242 3.201 1 97.94 136 PHE B CA 1
ATOM 2275 C C . PHE B 1 136 ? -12.695 5.012 3.895 1 97.94 136 PHE B C 1
ATOM 2277 O O . PHE B 1 136 ? -13.844 5.031 4.352 1 97.94 136 PHE B O 1
ATOM 2284 N N . ARG B 1 137 ? -11.938 4 3.996 1 97.5 137 ARG B N 1
ATOM 2285 C CA . ARG B 1 137 ? -12.359 2.76 4.637 1 97.5 137 ARG B CA 1
ATOM 2286 C C . ARG B 1 137 ? -12.75 3 6.09 1 97.5 137 ARG B C 1
ATOM 2288 O O . ARG B 1 137 ? -13.758 2.461 6.566 1 97.5 137 ARG B O 1
ATOM 2295 N N . ALA B 1 138 ? -11.969 3.748 6.797 1 97.94 138 ALA B N 1
ATOM 2296 C CA . ALA B 1 138 ? -12.234 4.055 8.203 1 97.94 138 ALA B CA 1
ATOM 2297 C C . ALA B 1 138 ? -13.57 4.785 8.352 1 97.94 138 ALA B C 1
ATOM 2299 O O . ALA B 1 138 ? -14.344 4.492 9.266 1 97.94 138 ALA B O 1
ATOM 2300 N N . LEU B 1 139 ? -13.766 5.746 7.457 1 97.56 139 LEU B N 1
ATOM 2301 C CA . LEU B 1 139 ? -15.008 6.508 7.48 1 97.56 139 LEU B CA 1
ATOM 2302 C C . LEU B 1 139 ? -16.203 5.598 7.215 1 97.56 139 LEU B C 1
ATOM 2304 O O . LEU B 1 139 ? -17.25 5.738 7.855 1 97.56 139 LEU B O 1
ATOM 2308 N N . CYS B 1 140 ? -16.047 4.656 6.312 1 97.12 140 CYS B N 1
ATOM 2309 C CA . CYS B 1 140 ? -17.094 3.682 6.031 1 97.12 140 CYS B CA 1
ATOM 2310 C C . CYS B 1 140 ? -17.375 2.811 7.25 1 97.12 140 CYS B C 1
ATOM 2312 O O . CYS B 1 140 ? -18.531 2.604 7.625 1 97.12 140 CYS B O 1
ATOM 2314 N N . ILE B 1 141 ? -16.328 2.291 7.812 1 96.62 141 ILE B N 1
ATOM 2315 C CA . ILE B 1 141 ? -16.453 1.441 8.992 1 96.62 141 ILE B CA 1
ATOM 2316 C C . ILE B 1 141 ? -17.203 2.186 10.094 1 96.62 141 ILE B C 1
ATOM 2318 O O . ILE B 1 141 ? -18.156 1.653 10.664 1 96.62 141 ILE B O 1
ATOM 2322 N N . ASN B 1 142 ? -16.828 3.398 10.375 1 97 142 ASN B N 1
ATOM 2323 C CA . ASN B 1 142 ? -17.422 4.191 11.445 1 97 142 ASN B CA 1
ATOM 2324 C C . ASN B 1 142 ? -18.875 4.559 11.133 1 97 142 ASN B C 1
ATOM 2326 O O . ASN B 1 142 ? -19.656 4.812 12.047 1 97 142 ASN B O 1
ATOM 2330 N N . ALA B 1 143 ? -19.203 4.598 9.828 1 95.5 143 ALA B N 1
ATOM 2331 C CA . ALA B 1 143 ? -20.562 4.934 9.406 1 95.5 143 ALA B CA 1
ATOM 2332 C C . ALA B 1 143 ? -21.422 3.676 9.281 1 95.5 143 ALA B C 1
ATOM 2334 O O . ALA B 1 143 ? -22.625 3.762 8.992 1 95.5 143 ALA B O 1
ATOM 2335 N N . GLY B 1 144 ? -20.781 2.455 9.398 1 92.94 144 GLY B N 1
ATOM 2336 C CA . GLY B 1 144 ? -21.516 1.206 9.258 1 92.94 144 GLY B CA 1
ATOM 2337 C C . GLY B 1 144 ? -21.766 0.816 7.816 1 92.94 144 GLY B C 1
ATOM 2338 O O . GLY B 1 144 ? -22.719 0.097 7.516 1 92.94 144 GLY B O 1
ATOM 2339 N N . HIS B 1 145 ? -21.062 1.347 6.91 1 88.81 145 HIS B N 1
ATOM 2340 C CA . HIS B 1 145 ? -21.141 1.026 5.488 1 88.81 145 HIS B CA 1
ATOM 2341 C C . HIS B 1 145 ? -20.406 -0.278 5.176 1 88.81 145 HIS B C 1
ATOM 2343 O O . HIS B 1 145 ? -19.344 -0.544 5.727 1 88.81 145 HIS B O 1
ATOM 2349 N N . PRO B 1 146 ? -20.906 -1.104 4.227 1 83 146 PRO B N 1
ATOM 2350 C CA . PRO B 1 146 ? -20.391 -2.445 3.963 1 83 146 PRO B CA 1
ATOM 2351 C C . PRO B 1 146 ? -19.094 -2.424 3.164 1 83 146 PRO B C 1
ATOM 2353 O O . PRO B 1 146 ? -18.547 -3.48 2.824 1 83 146 PRO B O 1
ATOM 2356 N N . TYR B 1 147 ? -18.5 -1.372 2.736 1 73.81 147 TYR B N 1
ATOM 2357 C CA . TYR B 1 147 ? -17.25 -1.322 1.985 1 73.81 147 TYR B CA 1
ATOM 2358 C C . TYR B 1 147 ? -16.188 -2.184 2.646 1 73.81 147 TYR B C 1
ATOM 2360 O O . TYR B 1 147 ? -15.32 -2.732 1.968 1 73.81 147 TYR B O 1
ATOM 2368 N N . HIS B 1 148 ? -16.109 -2.465 3.9 1 59.88 148 HIS B N 1
ATOM 2369 C CA . HIS B 1 148 ? -15.039 -3.123 4.637 1 59.88 148 HIS B CA 1
ATOM 2370 C C . HIS B 1 148 ? -15.109 -4.637 4.469 1 59.88 148 HIS B C 1
ATOM 2372 O O . HIS B 1 148 ? -14.258 -5.363 4.992 1 59.88 148 HIS B O 1
ATOM 2378 N N . LYS B 1 149 ? -16.062 -5.039 3.611 1 57.41 149 LYS B N 1
ATOM 2379 C CA . LYS B 1 149 ? -16.25 -6.48 3.471 1 57.41 149 LYS B CA 1
ATOM 2380 C C . LYS B 1 149 ? -15.68 -6.984 2.146 1 57.41 149 LYS B C 1
ATOM 2382 O O . LYS B 1 149 ? -15.633 -6.242 1.164 1 57.41 149 LYS B O 1
#

Foldseek 3Di:
DEEEEEEADPDCPCVVLLVVLCVLQVVQYHYDYHHDYDPCLVVLVVVDLVSNQVVLCVSCVVVDDPAEEEEDLPFAEDDLQRVLVSCLPPPYYYYYYADPNGHDPVSVVSHPGYYYPDNDDDDSNVVSSSVSVSSSSSSCVSVVHPPVD/DEEEEEEADPDCPCVVLLVVLCVLQVVQYHYDYHHDYDPCLVVLVVVHLVSNQVVLCVSCVVVDDPAEEEEDLPFAEDDLQRVLVSCLPPPYYYYYYADPNGHDPVSVVSHPGYYYPDNDDDDSNVVSSSVSVSSSSSSCVSVVHPPVD

Solvent-accessible surface area (backbone atoms only — not comparable to full-atom values): 16128 Å² total; per-residue (Å²): 75,37,39,38,40,35,34,39,50,92,68,70,57,64,49,70,60,44,52,49,36,46,59,70,29,48,84,71,29,52,68,46,80,43,74,54,65,51,68,70,48,55,52,24,50,76,72,30,64,70,52,26,23,52,44,50,50,60,69,46,55,87,59,65,58,94,33,26,36,34,55,34,74,84,28,52,73,45,34,48,67,56,48,22,60,72,52,64,86,47,61,47,39,20,36,39,44,52,38,101,73,38,72,39,73,70,57,58,67,70,30,78,39,50,31,15,79,25,63,40,80,68,55,68,46,56,49,53,48,50,48,44,50,47,52,34,50,18,53,30,55,73,69,69,43,72,79,89,108,76,38,38,38,41,37,33,39,49,92,68,69,58,63,50,70,60,45,51,48,36,46,58,69,29,49,85,74,29,52,70,47,77,45,75,56,66,51,68,69,47,56,51,24,51,74,74,28,64,69,51,26,23,52,45,49,52,60,70,46,53,85,59,65,59,95,34,25,35,34,54,34,74,84,27,51,74,46,34,49,67,55,49,21,60,71,51,61,86,48,60,47,40,21,36,39,43,51,38,100,72,38,73,38,69,72,59,59,68,70,30,78,38,51,31,15,78,26,62,40,80,66,55,71,46,57,51,52,47,51,48,43,50,45,51,35,48,17,52,29,54,76,71,70,44,72,79,87,108

Organism: NCBI:txid32024

Nearest PDB structures (foldseek):
  1to0-assembly4_G  TM=8.150E-01  e=1.368E-11  Bacillus subtilis
  1to0-assembly1_A  TM=8.830E-01  e=1.691E-10  Bacillus subtilis
  1vh0-assembly1_A  TM=8.576E-01  e=1.691E-10  Staphylococcus aureus
  1vh0-assembly9_D  TM=8.388E-01  e=4.106E-09  Staphylococcus aureus
  5twj-assembly1_C  TM=8.141E-01  e=2.514E-09  Escherichia coli

Sequence (298 aa):
MEILVNCISKSNDFEDNIKRYIKMSSKYAKISQNNIFNDKISKAQSDGVKKARIAYDEAYQPYVSNFNVVLDENGKMLDSLEFAQMIKNCTKVSFFIGGAYGFSDEFKKKAQKLISLSRLTTSHGIAKLMLFEQIFRALCINAGHPYHKMEILVNCISKSNDFEDNIKRYIKMSSKYAKISQNNIFNDKISKAQSDGVKKARIAYDEAYQPYVSNFNVVLDENGKMLDSLEFAQMIKNCTKVSFFIGGAYGFSDEFKKKAQKLISLSRLTTSHGIAKLMLFEQIFRALCINAGHPYHK

Secondary structure (DSSP, 8-state):
-EEEEEE--S--TTHHHHHHHHHHHTTT-EEEEEE---HHHHHHHHH-HHHHHHHHHHHHGGG--SSEEEEEEEEEE--HHHHHHHHTT-SEEEEEE--TT---HHHHHH-SEEEES-SS---HHHHHHHHHHHHHHHHHHHHT-GGG-/-EEEEEE--S--TTHHHHHHHHHHHTTT-EEEEEE---HHHHHHHHH-HHHHHHHHHHHHGGG--SSEEEEEEEEEE--HHHHHHHHTT-SEEEEEE--TT---HHHHHH-SEEEES-SS---HHHHHHHHHHHHHHHHHHHHT-GGG-

pLDDT: mean 94.15, std 5.66, range [55.91, 98.44]

Radius of gyration: 19.83 Å; Cα contacts (8 Å, |Δi|>4): 519; chains: 2; bounding box: 46×53×37 Å